Protein AF-K1QT39-F1 (afdb_monomer_lite)

Foldseek 3Di:
DDLVQVLVVVVVVCCVPVVDDPDDPQDSVNSVVVVVVVLVVQVVVQVVVVVVVDPDDSVVVVVVVVVPDDGNVSVVVVVVVVAQKAKDWDQEDEAQAKTKIFMDGDDPVCPPFAKWKWWAAVVDIDTDDCPDPQQDPDGRGMTIGGRDAQVSFTWMWIWTDPDPPDITIYDTRGHDYDDHPVVFDWDKDWDADPVGIDIDIDGPDD

Secondary structure (DSSP, 8-state):
--HHHHHHHHHHHHHHHH---S-----HHHHHHHHHHHHHHHHHHHHHHHHTT----HHHHHHHHHH----HHHHHHHHHSS-SEEEEE-SEEETTS-EEEEEEE--GGGTTS-EEEEEE-SS-EEE--TTSGGGTT--SSEEEE-S--GGG-SEEEEEEEEETTEEEE---EE-EEES-GGG-EEEEEEEEETTEEEEEEEEE--

Radius of gyration: 23.88 Å; chains: 1; bounding box: 62×53×52 Å

Structure (mmCIF, N/CA/C/O backbone):
data_AF-K1QT39-F1
#
_entry.id   AF-K1QT39-F1
#
loop_
_atom_site.group_PDB
_atom_site.id
_atom_site.type_symbol
_atom_site.label_atom_id
_atom_site.label_alt_id
_atom_site.label_comp_id
_atom_site.label_asym_id
_atom_site.label_entity_id
_atom_site.label_seq_id
_atom_site.pdbx_PDB_ins_code
_atom_site.Cartn_x
_atom_site.Cartn_y
_atom_site.Cartn_z
_atom_site.occupancy
_atom_site.B_iso_or_equiv
_atom_site.auth_seq_id
_atom_site.auth_comp_id
_atom_site.auth_asym_id
_atom_site.auth_atom_id
_atom_site.pdbx_PDB_model_num
ATOM 1 N N . MET A 1 1 ? 0.682 0.639 -29.186 1.00 50.31 1 MET A N 1
ATOM 2 C CA . MET A 1 1 ? 0.571 1.644 -28.105 1.00 50.31 1 MET A CA 1
ATOM 3 C C . MET A 1 1 ? -0.831 2.225 -28.169 1.00 50.31 1 MET A C 1
ATOM 5 O O . MET A 1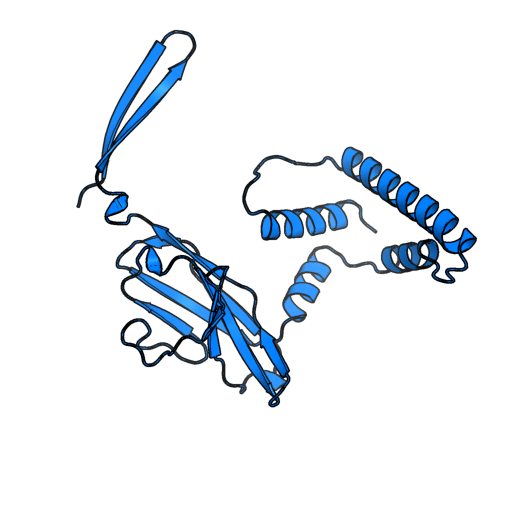 1 ? -1.134 2.904 -29.141 1.00 50.31 1 MET A O 1
ATOM 9 N N . CYS A 1 2 ? -1.711 1.863 -27.234 1.00 56.06 2 CYS A N 1
ATOM 10 C CA . CYS A 1 2 ? -3.056 2.427 -27.181 1.00 56.06 2 CYS A CA 1
ATOM 11 C C . CYS A 1 2 ? -3.024 3.569 -26.165 1.00 56.06 2 CYS A C 1
ATOM 13 O O . CYS A 1 2 ? -2.753 3.323 -24.997 1.00 56.06 2 CYS A O 1
ATOM 15 N N . VAL A 1 3 ? -3.242 4.807 -26.613 1.00 59.16 3 VAL A N 1
ATOM 16 C CA . VAL A 1 3 ? -3.206 6.022 -25.772 1.00 59.16 3 VAL A CA 1
ATOM 17 C C . VAL A 1 3 ? -4.075 5.869 -24.514 1.00 59.16 3 VAL A C 1
ATOM 19 O O . VAL A 1 3 ? -3.694 6.309 -23.436 1.00 59.16 3 VAL A O 1
ATOM 22 N N . VAL A 1 4 ? -5.179 5.134 -24.644 1.00 63.47 4 VAL A N 1
ATOM 23 C CA . VAL A 1 4 ? -6.100 4.782 -23.558 1.00 63.47 4 VAL A CA 1
ATOM 24 C C . VAL A 1 4 ? -5.415 3.991 -22.431 1.00 63.47 4 VAL A C 1
ATOM 26 O O . VAL A 1 4 ? -5.629 4.287 -21.260 1.00 63.47 4 VAL A O 1
ATOM 29 N N . ASP A 1 5 ? -4.540 3.030 -22.750 1.00 63.88 5 ASP A N 1
ATOM 30 C CA . ASP A 1 5 ? -3.837 2.229 -21.732 1.00 63.88 5 ASP A CA 1
ATOM 31 C C . ASP A 1 5 ? -2.849 3.080 -20.918 1.00 63.88 5 ASP A C 1
ATOM 33 O O . ASP A 1 5 ? -2.675 2.870 -19.717 1.00 63.88 5 ASP A O 1
ATOM 37 N N . ASP A 1 6 ? -2.190 4.047 -21.561 1.00 63.59 6 ASP A N 1
ATOM 38 C CA . ASP A 1 6 ? -1.246 4.956 -20.902 1.00 63.59 6 ASP A CA 1
ATOM 39 C C . ASP A 1 6 ? -1.953 5.933 -19.956 1.00 63.59 6 ASP A C 1
ATOM 41 O O . ASP A 1 6 ? -1.472 6.177 -18.843 1.00 63.59 6 ASP A O 1
ATOM 45 N N . ILE A 1 7 ? -3.126 6.423 -20.359 1.00 66.19 7 ILE A N 1
ATOM 46 C CA . ILE A 1 7 ? -3.984 7.278 -19.535 1.00 66.19 7 ILE A CA 1
ATOM 47 C C . ILE A 1 7 ? -4.404 6.543 -18.259 1.00 66.19 7 ILE A C 1
ATOM 49 O O . ILE A 1 7 ? -4.254 7.084 -17.160 1.00 66.19 7 ILE A O 1
ATOM 53 N N . GLU A 1 8 ? -4.844 5.289 -18.368 1.00 68.06 8 GLU A N 1
ATOM 54 C CA . GLU A 1 8 ? -5.270 4.495 -17.209 1.00 68.06 8 GLU A CA 1
ATOM 55 C C . GLU A 1 8 ? -4.120 4.196 -16.233 1.00 68.06 8 GLU A C 1
ATOM 57 O O . GLU A 1 8 ? -4.287 4.278 -15.010 1.00 68.06 8 GLU A O 1
ATOM 62 N N . ARG A 1 9 ? -2.903 3.941 -16.735 1.00 72.81 9 ARG A N 1
ATOM 63 C CA . ARG A 1 9 ? -1.710 3.773 -15.883 1.00 72.81 9 ARG A CA 1
ATOM 64 C C . ARG A 1 9 ? -1.396 5.016 -15.054 1.00 72.81 9 ARG A C 1
ATOM 66 O O . ARG A 1 9 ? -1.092 4.913 -13.863 1.00 72.81 9 ARG A O 1
ATOM 73 N N . ILE A 1 10 ? -1.447 6.187 -15.683 1.00 67.75 10 ILE A N 1
ATOM 74 C CA . ILE A 1 10 ? -1.128 7.465 -15.037 1.00 67.75 10 ILE A CA 1
ATOM 75 C C . ILE A 1 10 ? -2.236 7.860 -14.055 1.00 67.75 10 ILE A C 1
ATOM 77 O O . ILE A 1 10 ? -1.926 8.281 -12.937 1.00 67.75 10 ILE A O 1
ATOM 81 N N . ARG A 1 11 ? -3.512 7.639 -14.413 1.00 66.31 11 ARG A N 1
ATOM 82 C CA . ARG A 1 11 ? -4.662 7.782 -13.500 1.00 66.31 11 ARG A CA 1
ATOM 83 C C . ARG A 1 11 ? -4.455 6.961 -12.230 1.00 66.31 11 ARG A C 1
ATOM 85 O O . ARG A 1 11 ? -4.571 7.498 -11.128 1.00 66.31 11 ARG A O 1
ATOM 92 N N . HIS A 1 12 ? -4.072 5.694 -12.377 1.00 63.84 12 HIS A N 1
ATOM 93 C CA . HIS A 1 12 ? -3.808 4.814 -11.242 1.00 63.84 12 HIS A CA 1
ATOM 94 C C . HIS A 1 12 ? -2.649 5.321 -10.356 1.00 63.84 12 HIS A C 1
ATOM 96 O O . HIS A 1 12 ? -2.775 5.332 -9.132 1.00 63.84 12 HIS A O 1
ATOM 102 N N . LEU A 1 13 ? -1.525 5.758 -10.937 1.00 66.25 13 LEU A N 1
ATOM 103 C CA . LEU A 1 13 ? -0.367 6.283 -10.185 1.00 66.25 13 LEU A CA 1
ATOM 104 C C . LEU A 1 13 ? -0.687 7.573 -9.418 1.00 66.25 13 LEU A C 1
ATOM 106 O O . LEU A 1 13 ? -0.277 7.733 -8.264 1.00 66.25 13 LEU A O 1
ATOM 110 N N . ARG A 1 14 ? -1.429 8.488 -10.050 1.00 63.16 14 ARG A N 1
ATOM 111 C CA . ARG A 1 14 ? -1.868 9.748 -9.443 1.00 63.16 14 ARG A CA 1
ATOM 112 C C . ARG A 1 14 ? -2.785 9.492 -8.252 1.00 63.16 14 ARG A C 1
ATOM 114 O O . ARG A 1 14 ? -2.551 10.040 -7.178 1.00 63.16 14 ARG A O 1
ATOM 121 N N . ASN A 1 15 ? -3.813 8.667 -8.442 1.00 58.78 15 ASN A N 1
ATOM 122 C CA . ASN A 1 15 ? -4.810 8.394 -7.406 1.00 58.78 15 ASN A CA 1
ATOM 123 C C . ASN A 1 15 ? -4.174 7.748 -6.167 1.00 58.78 15 ASN A C 1
ATOM 125 O O . ASN A 1 15 ? -4.531 8.088 -5.044 1.00 58.78 15 ASN A O 1
ATOM 129 N N . GLU A 1 16 ? -3.188 6.871 -6.365 1.00 60.25 16 GLU A N 1
ATOM 130 C CA . GLU A 1 16 ? -2.436 6.254 -5.271 1.00 60.25 16 GLU A CA 1
ATOM 131 C C . GLU A 1 16 ? -1.540 7.256 -4.523 1.00 60.25 16 GLU A C 1
ATOM 133 O O . GLU A 1 16 ? -1.458 7.219 -3.296 1.00 60.25 16 GLU A O 1
ATOM 138 N N . SER A 1 17 ? -0.861 8.145 -5.254 1.00 53.41 17 SER A N 1
ATOM 139 C CA . SER A 1 17 ? 0.176 9.023 -4.688 1.00 53.41 17 SER A CA 1
ATOM 140 C C . SER A 1 17 ? -0.386 10.294 -4.053 1.00 53.41 17 SER A C 1
ATOM 142 O O . SER A 1 17 ? 0.206 10.819 -3.113 1.00 53.41 17 SER A O 1
ATOM 144 N N . PHE A 1 18 ? -1.518 10.793 -4.556 1.00 53.47 18 PHE A N 1
ATOM 145 C CA . PHE A 1 18 ? -2.062 12.096 -4.163 1.00 53.47 18 PHE A CA 1
ATOM 146 C C . PHE A 1 18 ? -3.416 12.026 -3.449 1.00 53.47 18 PHE A C 1
ATOM 148 O O . PHE A 1 18 ? -3.855 13.058 -2.960 1.00 53.47 18 PHE A O 1
ATOM 155 N N . ALA A 1 19 ? -4.030 10.836 -3.342 1.00 50.91 19 ALA A N 1
ATOM 156 C CA . ALA A 1 19 ? -5.181 10.429 -2.510 1.00 50.91 19 ALA A CA 1
ATOM 157 C C . ALA A 1 19 ? -6.457 11.308 -2.474 1.00 50.91 19 ALA A C 1
ATOM 159 O O . ALA A 1 19 ? -7.477 10.854 -1.962 1.00 50.91 19 ALA A O 1
ATOM 160 N N . HIS A 1 20 ? -6.450 12.525 -3.012 1.00 50.94 20 HIS A N 1
ATOM 161 C CA . HIS A 1 20 ? -7.498 13.525 -2.860 1.00 50.94 20 HIS A CA 1
ATOM 162 C C . HIS A 1 20 ? -7.485 14.480 -4.056 1.00 50.94 20 HIS A C 1
ATOM 164 O O . HIS A 1 20 ? -6.946 15.578 -3.981 1.00 50.94 20 HIS A O 1
ATOM 170 N N . ALA A 1 21 ? -8.084 14.061 -5.167 1.00 45.75 21 ALA A N 1
ATOM 171 C CA . ALA A 1 21 ? -8.664 14.979 -6.140 1.00 45.75 21 ALA A CA 1
ATOM 172 C C . ALA A 1 21 ? -9.567 14.176 -7.079 1.00 45.75 21 ALA A C 1
ATOM 174 O O . ALA A 1 21 ? -9.096 13.610 -8.064 1.00 45.75 21 ALA A O 1
ATOM 175 N N . ASP A 1 22 ? -10.873 14.185 -6.816 1.00 45.53 22 ASP A N 1
ATOM 176 C CA . ASP A 1 22 ? -11.913 13.746 -7.761 1.00 45.53 22 ASP A CA 1
ATOM 177 C C . ASP A 1 22 ? -12.026 14.687 -8.983 1.00 45.53 22 ASP A C 1
ATOM 179 O O . ASP A 1 22 ? -13.069 14.798 -9.615 1.00 45.53 22 ASP A O 1
ATOM 183 N N . SER A 1 23 ? -10.963 15.419 -9.320 1.00 49.25 23 SER A N 1
ATOM 184 C CA . SER A 1 23 ? -10.994 16.490 -10.307 1.00 49.25 23 SER A CA 1
ATOM 185 C C . SER A 1 23 ? -9.699 16.503 -11.104 1.00 49.25 23 SER A C 1
ATOM 187 O O . SER A 1 23 ? -8.730 17.165 -10.747 1.00 49.25 23 SER A O 1
ATOM 189 N N . ALA A 1 24 ? -9.672 15.674 -12.143 1.00 48.28 24 ALA A N 1
ATOM 190 C CA . ALA A 1 24 ? -8.952 15.904 -13.393 1.00 48.28 24 ALA A CA 1
ATOM 191 C C . ALA A 1 24 ? -9.180 14.669 -14.267 1.00 48.28 24 ALA A C 1
ATOM 193 O O . ALA A 1 24 ? -8.340 13.765 -14.341 1.00 48.28 24 ALA A O 1
ATOM 194 N N . GLU A 1 25 ? -10.356 14.582 -14.877 1.00 56.09 25 GLU A N 1
ATOM 195 C CA . GLU A 1 25 ? -10.502 13.764 -16.072 1.00 56.09 25 GLU A CA 1
ATOM 196 C C . GLU A 1 25 ? -9.795 14.527 -17.196 1.00 56.09 25 GLU A C 1
ATOM 198 O O . GLU A 1 25 ? -10.285 15.541 -17.676 1.00 56.09 25 GLU A O 1
ATOM 203 N N . ILE A 1 26 ? -8.569 14.111 -17.515 1.00 60.75 26 ILE A N 1
ATOM 204 C CA . ILE A 1 26 ? -7.841 14.622 -18.678 1.00 60.75 26 ILE A CA 1
ATOM 205 C C . ILE A 1 26 ? -8.410 13.871 -19.878 1.00 60.75 26 ILE A C 1
ATOM 207 O O . ILE A 1 26 ? -8.455 12.633 -19.848 1.00 60.75 26 ILE A O 1
ATOM 211 N N . SER A 1 27 ? -8.885 14.605 -20.882 1.00 73.50 27 SER A N 1
ATOM 212 C CA . SER A 1 27 ? -9.384 13.996 -22.111 1.00 73.50 27 SER A CA 1
ATOM 213 C C . SER A 1 27 ? -8.238 13.351 -22.896 1.00 73.50 27 SER A C 1
ATOM 215 O O . SER A 1 27 ? -7.068 13.700 -22.722 1.00 73.50 27 SER A O 1
ATOM 217 N N . ASP A 1 28 ? -8.558 12.415 -23.789 1.00 67.44 28 ASP A N 1
ATOM 218 C CA . ASP A 1 28 ? -7.555 11.795 -24.664 1.00 67.44 28 ASP A CA 1
ATOM 219 C C . ASP A 1 28 ? -6.790 12.832 -25.499 1.00 67.44 28 ASP A C 1
ATOM 221 O O . ASP A 1 28 ? -5.622 12.623 -25.832 1.00 67.44 28 ASP A O 1
ATOM 225 N N . ASP A 1 29 ? -7.440 13.941 -25.849 1.00 74.06 29 ASP A N 1
ATOM 226 C CA . ASP A 1 29 ? -6.839 14.999 -26.654 1.00 74.06 29 ASP A CA 1
ATOM 227 C C . ASP A 1 29 ? -5.908 15.883 -25.819 1.00 74.06 29 ASP A C 1
ATOM 229 O O . ASP A 1 29 ? -4.764 16.091 -26.227 1.00 74.06 29 ASP A O 1
ATOM 233 N N . ASP A 1 30 ? -6.317 16.266 -24.606 1.00 76.56 30 ASP A N 1
ATOM 234 C CA . ASP A 1 30 ? -5.439 16.968 -23.659 1.00 76.56 30 ASP A CA 1
ATOM 235 C C . ASP A 1 30 ? -4.209 16.111 -23.319 1.00 76.56 30 ASP A C 1
ATOM 237 O O . ASP A 1 30 ? -3.079 16.594 -23.253 1.00 76.56 30 ASP A O 1
ATOM 241 N N . PHE A 1 31 ? -4.394 14.797 -23.148 1.00 74.06 31 PHE A N 1
ATOM 242 C CA . PHE A 1 31 ? -3.283 13.889 -22.888 1.00 74.06 31 PHE A CA 1
ATOM 243 C C . PHE A 1 31 ? -2.305 13.822 -24.063 1.00 74.06 31 PHE A C 1
ATOM 245 O O . PHE A 1 31 ? -1.091 13.834 -23.849 1.00 74.06 31 PHE A O 1
ATOM 252 N N . LYS A 1 32 ? -2.800 13.757 -25.306 1.00 76.31 32 LYS A N 1
ATOM 253 C CA . LYS A 1 32 ? -1.932 13.791 -26.494 1.00 76.31 32 LYS A CA 1
ATOM 254 C C . LYS A 1 32 ? -1.127 15.083 -26.547 1.00 76.31 32 LYS A C 1
ATOM 256 O O . LYS A 1 32 ? 0.051 15.027 -26.903 1.00 76.31 32 LYS A O 1
ATOM 261 N N . GLU A 1 33 ? -1.736 16.209 -26.187 1.00 81.50 33 GLU A N 1
ATOM 262 C CA . GLU A 1 33 ? -1.068 17.506 -26.130 1.00 81.50 33 GLU A CA 1
ATOM 263 C C . GLU A 1 33 ? 0.028 17.520 -25.055 1.00 81.50 33 GLU A C 1
ATOM 265 O O . GLU A 1 33 ? 1.192 17.762 -25.375 1.00 81.50 33 GLU A O 1
ATOM 270 N N . PHE A 1 34 ? -0.278 17.112 -23.820 1.00 78.44 34 PHE A N 1
ATOM 271 C CA . PHE A 1 34 ? 0.724 17.009 -22.752 1.00 78.44 34 PHE A CA 1
ATOM 272 C C . PHE A 1 34 ? 1.851 16.025 -23.086 1.00 78.44 34 PHE A C 1
ATOM 274 O O . PHE A 1 34 ? 3.025 16.286 -22.814 1.00 78.44 34 PHE A O 1
ATOM 281 N N . TRP A 1 35 ? 1.525 14.891 -23.708 1.00 81.19 35 TRP A N 1
ATOM 282 C CA . TRP A 1 35 ? 2.520 13.916 -24.148 1.00 81.19 35 TRP A CA 1
ATOM 283 C C . TRP A 1 35 ? 3.418 14.483 -25.253 1.00 81.19 35 TRP A C 1
ATOM 285 O O . TRP A 1 35 ? 4.627 14.234 -25.271 1.00 81.19 35 TRP A O 1
ATOM 295 N N . HIS A 1 36 ? 2.854 15.283 -26.160 1.00 84.31 36 HIS A N 1
ATOM 296 C CA . HIS A 1 36 ? 3.614 16.002 -27.174 1.00 84.31 36 HIS A CA 1
ATOM 297 C C . HIS A 1 36 ? 4.552 17.045 -26.548 1.00 84.31 36 HIS A C 1
ATOM 299 O O . HIS A 1 36 ? 5.737 17.085 -26.887 1.00 84.31 36 HIS A O 1
ATOM 305 N N . GLU A 1 37 ? 4.078 17.830 -25.582 1.00 85.56 37 GLU A N 1
ATOM 306 C CA . GLU A 1 37 ? 4.916 18.789 -24.856 1.00 85.56 37 GLU A CA 1
ATOM 307 C C . GLU A 1 37 ? 6.062 18.105 -24.101 1.00 85.56 37 GLU A C 1
ATOM 309 O O . GLU A 1 37 ? 7.213 18.549 -24.178 1.00 85.56 37 GLU A O 1
ATOM 314 N N . ALA A 1 38 ? 5.782 16.982 -23.434 1.00 81.94 38 ALA A N 1
ATOM 315 C CA . ALA A 1 38 ? 6.789 16.180 -22.747 1.00 81.94 38 ALA A CA 1
ATOM 316 C C . ALA A 1 38 ? 7.872 15.675 -23.718 1.00 81.94 38 ALA A C 1
ATOM 318 O O . ALA A 1 38 ? 9.068 15.779 -23.431 1.00 81.94 38 ALA A O 1
ATOM 319 N N . LYS A 1 39 ? 7.485 15.210 -24.915 1.00 84.38 39 LYS A N 1
ATOM 320 C CA . LYS A 1 39 ? 8.431 14.846 -25.987 1.00 84.38 39 LYS A CA 1
ATOM 321 C C . LYS A 1 39 ? 9.302 16.026 -26.406 1.00 84.38 39 LYS A C 1
ATOM 323 O O . LYS A 1 39 ? 10.522 15.886 -26.505 1.00 84.38 39 LYS A O 1
ATOM 328 N N . CYS A 1 40 ? 8.700 17.196 -26.601 1.00 85.75 40 CYS A N 1
ATOM 329 C CA . CYS A 1 40 ? 9.415 18.424 -26.943 1.00 85.75 40 CYS A CA 1
ATOM 330 C C . CYS A 1 40 ? 10.383 18.862 -25.827 1.00 85.75 40 CYS A C 1
ATOM 332 O O . CYS A 1 40 ? 11.480 19.353 -26.101 1.00 85.75 40 CYS A O 1
ATOM 334 N N . MET A 1 41 ? 10.031 18.665 -24.552 1.00 85.88 41 MET A N 1
ATOM 335 C CA . MET A 1 41 ? 10.947 18.883 -23.425 1.00 85.88 41 MET A CA 1
ATOM 336 C C . MET A 1 41 ? 12.149 17.941 -23.476 1.00 85.88 41 MET A C 1
ATOM 338 O O . MET A 1 41 ? 13.284 18.409 -23.396 1.00 85.88 41 MET A O 1
ATOM 342 N N . ILE A 1 42 ? 11.923 16.642 -23.678 1.00 87.00 42 ILE A N 1
ATOM 343 C CA . ILE A 1 42 ? 12.994 15.639 -23.765 1.00 87.00 42 ILE A CA 1
ATOM 344 C C . ILE A 1 42 ? 13.954 15.961 -24.919 1.00 87.00 42 ILE A C 1
ATOM 346 O O . ILE A 1 42 ? 15.170 15.887 -24.745 1.00 87.00 42 ILE A O 1
ATOM 350 N N . GLN A 1 43 ? 13.437 16.399 -26.070 1.00 85.31 43 GLN A N 1
ATOM 351 C CA . GLN A 1 43 ? 14.262 16.831 -27.203 1.00 85.31 43 GLN A CA 1
ATOM 352 C C . GLN A 1 43 ? 15.155 18.031 -26.857 1.00 85.31 43 GLN A C 1
ATOM 354 O O . GLN A 1 43 ? 16.347 18.027 -27.172 1.00 85.31 43 GLN A O 1
ATOM 359 N N . ARG A 1 44 ? 14.616 19.039 -26.161 1.00 86.38 44 ARG A N 1
ATOM 360 C CA . ARG A 1 44 ? 15.408 20.189 -25.691 1.00 86.38 44 ARG A CA 1
ATOM 361 C C . ARG A 1 44 ? 16.478 19.762 -24.685 1.00 86.38 44 ARG A C 1
ATOM 363 O O . ARG A 1 44 ? 17.623 20.204 -24.780 1.00 86.38 44 ARG A O 1
ATOM 370 N N . CYS A 1 45 ? 16.139 18.863 -23.760 1.00 82.75 45 CYS A N 1
ATOM 371 C CA . CYS A 1 45 ? 17.093 18.291 -22.811 1.00 82.75 45 CYS A CA 1
ATOM 372 C C . CYS A 1 45 ? 18.209 17.511 -23.519 1.00 82.75 45 CYS A C 1
ATOM 374 O O . CYS A 1 45 ? 19.375 17.671 -23.159 1.00 82.75 45 CYS A O 1
ATOM 376 N N . GLN A 1 46 ? 17.894 16.726 -24.552 1.00 84.75 46 GLN A N 1
ATOM 377 C CA . GLN A 1 46 ? 18.893 16.035 -25.372 1.00 84.75 46 GLN A CA 1
ATOM 378 C C . GLN A 1 46 ? 19.868 17.032 -26.006 1.00 84.75 46 GLN A C 1
ATOM 380 O O . GLN A 1 46 ? 21.077 16.904 -25.840 1.00 84.75 46 GLN A O 1
ATOM 385 N N . GLN A 1 47 ? 19.360 18.066 -26.678 1.00 85.44 47 GLN A N 1
ATOM 386 C CA . GLN A 1 47 ? 20.197 19.081 -27.328 1.00 85.44 47 GLN A CA 1
ATOM 387 C C . GLN A 1 47 ? 21.115 19.794 -26.323 1.00 85.44 47 GLN A C 1
ATOM 389 O O . GLN A 1 47 ? 22.316 19.959 -26.557 1.00 85.44 47 GLN A O 1
ATOM 394 N N . PHE A 1 48 ? 20.571 20.163 -25.162 1.00 85.81 48 PHE A N 1
ATOM 395 C CA . PHE A 1 48 ? 21.333 20.818 -24.105 1.00 85.81 48 PHE A CA 1
ATOM 396 C C . PHE A 1 48 ? 22.403 19.903 -23.493 1.00 85.81 48 PHE A C 1
ATOM 398 O O . PHE A 1 48 ? 23.530 20.329 -23.261 1.00 85.81 48 PHE A O 1
ATOM 405 N N . THR A 1 49 ? 22.086 18.635 -23.249 1.00 83.31 49 THR A N 1
ATOM 406 C CA . THR A 1 49 ? 23.021 17.696 -22.611 1.00 83.31 49 THR A CA 1
ATOM 407 C C . THR A 1 49 ? 24.105 17.218 -23.575 1.00 83.31 49 THR A C 1
ATOM 409 O O . THR A 1 49 ? 25.271 17.141 -23.184 1.00 83.31 49 THR A O 1
ATOM 412 N N . THR A 1 50 ? 23.776 16.983 -24.847 1.00 83.44 50 THR A N 1
ATOM 413 C CA . THR A 1 50 ? 24.759 16.633 -25.883 1.00 83.44 50 THR A CA 1
ATOM 414 C C . THR A 1 50 ? 25.731 17.779 -26.155 1.00 83.44 50 THR A C 1
ATOM 416 O O . THR A 1 50 ? 26.929 17.531 -26.274 1.00 83.44 50 THR A O 1
ATOM 419 N N . SER A 1 51 ? 25.271 19.039 -26.145 1.00 79.06 51 SER A N 1
ATOM 420 C CA . SER A 1 51 ? 26.177 20.199 -26.257 1.00 79.06 51 SER A CA 1
ATOM 421 C C . SER A 1 51 ? 27.155 20.331 -25.077 1.00 79.06 51 SER A C 1
ATOM 423 O O . SER A 1 51 ? 28.187 20.984 -25.203 1.00 79.06 51 SER A O 1
ATOM 425 N N . ARG A 1 52 ? 26.879 19.654 -23.952 1.00 82.88 52 ARG A N 1
ATOM 426 C CA . ARG A 1 52 ? 27.754 19.545 -22.772 1.00 82.88 52 ARG A CA 1
ATOM 427 C C . ARG A 1 52 ? 28.530 18.222 -22.692 1.00 82.88 52 ARG A C 1
ATOM 429 O O . ARG A 1 52 ? 29.105 17.919 -21.651 1.00 82.88 52 ARG A O 1
ATOM 436 N N . GLY A 1 53 ? 28.554 17.428 -23.765 1.00 80.69 53 GLY A N 1
ATOM 437 C CA . GLY A 1 53 ? 29.322 16.179 -23.842 1.00 80.69 53 GLY A CA 1
ATOM 438 C C . GLY A 1 53 ? 28.647 14.951 -23.216 1.00 80.69 53 GLY A C 1
ATOM 439 O O . GLY A 1 53 ? 29.282 13.902 -23.099 1.00 80.69 53 GLY A O 1
ATOM 440 N N . CYS A 1 54 ? 27.370 15.042 -22.828 1.00 79.12 54 CYS A N 1
ATOM 441 C CA . CYS A 1 54 ? 26.604 13.878 -22.385 1.00 79.12 54 CYS A CA 1
ATOM 442 C C . CYS A 1 54 ? 26.318 12.948 -23.574 1.00 79.12 54 CYS A C 1
ATOM 444 O O . CYS A 1 54 ? 25.816 13.388 -24.610 1.00 79.12 54 CYS A O 1
ATOM 446 N N . LYS A 1 55 ? 26.628 11.656 -23.414 1.00 84.56 55 LYS A N 1
ATOM 447 C CA . LYS A 1 55 ? 26.452 10.617 -24.448 1.00 84.56 55 LYS A CA 1
ATOM 448 C C . LYS A 1 55 ? 25.117 9.876 -24.356 1.00 84.56 55 LYS A C 1
ATOM 450 O O . LYS A 1 55 ? 24.861 8.990 -25.165 1.00 84.56 55 LYS A O 1
ATOM 455 N N . THR A 1 56 ? 24.299 10.192 -23.357 1.00 82.12 56 THR A N 1
ATOM 456 C CA . THR A 1 56 ? 22.994 9.558 -23.178 1.00 82.12 56 THR A CA 1
ATOM 457 C C . THR A 1 56 ? 22.049 10.016 -24.282 1.00 82.12 56 THR A C 1
ATOM 459 O O . THR A 1 56 ? 21.919 11.214 -24.534 1.00 82.12 56 THR A O 1
ATOM 462 N N . ASP A 1 57 ? 21.402 9.057 -24.938 1.00 85.25 57 ASP A N 1
ATOM 463 C CA . ASP A 1 57 ? 20.416 9.294 -25.991 1.00 85.25 57 ASP A CA 1
ATOM 464 C C . ASP A 1 57 ? 19.007 9.094 -25.419 1.00 85.25 57 ASP A C 1
ATOM 466 O O . ASP A 1 57 ? 18.412 8.017 -25.490 1.00 85.25 57 ASP A O 1
ATOM 470 N N . TYR A 1 58 ? 18.495 10.148 -24.788 1.00 79.56 58 TYR A N 1
ATOM 471 C CA . TYR A 1 58 ? 17.166 10.203 -24.189 1.00 79.56 58 TYR A CA 1
ATOM 472 C C . TYR A 1 58 ? 16.057 10.023 -25.232 1.00 79.56 58 TYR A C 1
ATOM 474 O O . TYR A 1 58 ? 15.000 9.486 -24.907 1.00 79.56 58 TYR A O 1
ATOM 482 N N . ILE A 1 59 ? 16.296 10.420 -26.489 1.00 83.69 59 ILE A N 1
ATOM 483 C CA . ILE A 1 59 ? 15.343 10.210 -27.587 1.00 83.69 59 ILE A CA 1
ATOM 484 C C . ILE A 1 59 ? 15.242 8.715 -27.895 1.00 83.69 59 ILE A C 1
ATOM 486 O O . ILE A 1 59 ? 14.139 8.173 -27.958 1.00 83.69 59 ILE A O 1
ATOM 490 N N . LYS A 1 60 ? 16.378 8.023 -28.025 1.00 85.31 60 LYS A N 1
ATOM 491 C CA . LYS A 1 60 ? 16.405 6.571 -28.222 1.00 85.31 60 LYS A CA 1
ATOM 492 C C . LYS A 1 60 ? 15.794 5.825 -27.039 1.00 85.31 60 LYS A C 1
ATOM 494 O O . LYS A 1 60 ? 15.002 4.915 -27.263 1.00 85.31 60 LYS A O 1
ATOM 499 N N . MET A 1 61 ? 16.096 6.228 -25.804 1.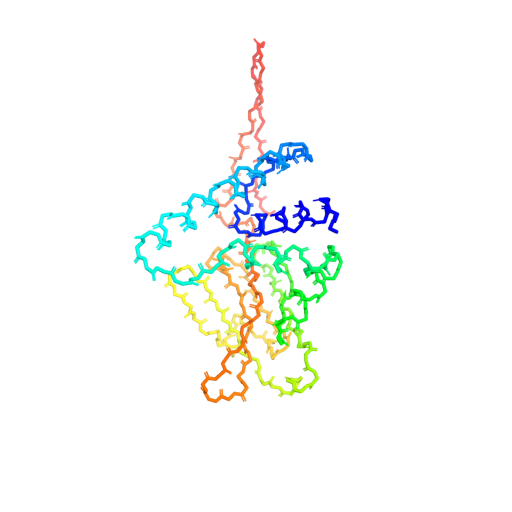00 81.38 61 MET A N 1
ATOM 500 C CA . MET A 1 61 ? 15.480 5.637 -24.610 1.00 81.38 61 MET A CA 1
ATOM 501 C C . MET A 1 61 ? 13.956 5.800 -24.610 1.00 81.38 61 MET A C 1
ATOM 503 O O . MET A 1 61 ? 13.244 4.854 -24.279 1.00 81.38 61 MET A O 1
ATOM 507 N N . LEU A 1 62 ? 13.442 6.963 -25.024 1.00 81.31 62 LEU A N 1
ATOM 508 C CA . LEU A 1 62 ? 12.003 7.190 -25.147 1.00 81.31 62 LEU A CA 1
ATOM 509 C C . LEU A 1 62 ? 11.380 6.291 -26.223 1.00 81.31 62 LEU A C 1
ATOM 511 O O . LEU A 1 62 ? 10.369 5.649 -25.963 1.00 81.31 62 LEU A O 1
ATOM 515 N N . VAL A 1 63 ? 12.009 6.172 -27.396 1.00 81.69 63 VAL A N 1
ATOM 516 C CA . VAL A 1 63 ? 11.547 5.273 -28.471 1.00 81.69 63 VAL A CA 1
ATOM 517 C C . VAL A 1 63 ? 11.569 3.807 -28.028 1.00 81.69 63 VAL A C 1
ATOM 519 O O . VAL A 1 63 ? 10.663 3.041 -28.353 1.00 81.69 63 VAL A O 1
ATOM 522 N N . GLU A 1 64 ? 12.588 3.388 -27.278 1.00 80.88 64 GLU A N 1
ATOM 523 C CA . GLU A 1 64 ? 12.665 2.038 -26.713 1.00 80.88 64 GLU A CA 1
ATOM 524 C C . GLU A 1 64 ? 11.575 1.786 -25.663 1.00 80.88 64 GLU A C 1
ATOM 526 O O . GLU A 1 64 ? 11.026 0.684 -25.615 1.00 80.88 64 GLU A O 1
ATOM 531 N N . LEU A 1 65 ? 11.217 2.795 -24.865 1.00 72.69 65 LEU A N 1
ATOM 532 C CA . LEU A 1 65 ? 10.089 2.728 -23.936 1.00 72.69 65 LEU A CA 1
ATOM 533 C C . LEU A 1 65 ? 8.746 2.647 -24.674 1.00 72.69 65 LEU A C 1
ATOM 535 O O . LEU A 1 65 ? 7.928 1.802 -24.326 1.00 72.69 65 LEU A O 1
ATOM 539 N N . GLU A 1 66 ? 8.539 3.434 -25.732 1.00 69.75 66 GLU A N 1
ATOM 540 C CA . GLU A 1 66 ? 7.309 3.398 -26.543 1.00 69.75 66 GLU A CA 1
ATOM 541 C C . GLU A 1 66 ? 7.109 2.055 -27.266 1.00 69.75 66 GLU A C 1
ATOM 543 O O . GLU A 1 66 ? 5.977 1.624 -27.503 1.00 69.75 66 GLU A O 1
ATOM 548 N N . ARG A 1 67 ? 8.208 1.359 -27.590 1.00 73.50 67 ARG A N 1
ATOM 549 C CA . ARG A 1 67 ? 8.191 0.008 -28.175 1.00 73.50 67 ARG A CA 1
ATOM 550 C C . ARG A 1 67 ? 7.824 -1.084 -27.171 1.00 73.50 67 ARG A C 1
ATOM 552 O O . ARG A 1 67 ? 7.394 -2.158 -27.590 1.00 73.50 67 ARG A O 1
ATOM 559 N N . LYS A 1 68 ? 7.977 -0.846 -25.864 1.00 68.50 68 LYS A N 1
ATOM 560 C CA . LYS A 1 68 ? 7.528 -1.781 -24.826 1.00 68.50 68 LYS A CA 1
ATOM 561 C C . LYS A 1 68 ? 6.018 -1.645 -24.662 1.00 68.50 68 LYS A C 1
ATOM 563 O O . LYS A 1 68 ? 5.520 -0.839 -23.884 1.00 68.50 68 LYS A O 1
ATOM 568 N N . HIS A 1 69 ? 5.273 -2.434 -25.424 1.00 66.12 69 HIS A N 1
ATOM 569 C CA . HIS A 1 69 ? 3.827 -2.505 -25.279 1.00 66.12 69 HIS A CA 1
ATOM 570 C C . HIS A 1 69 ? 3.471 -3.373 -24.072 1.00 66.12 69 HIS A C 1
ATOM 572 O O . HIS A 1 69 ? 3.647 -4.584 -24.100 1.00 66.12 69 HIS A O 1
ATOM 578 N N . LEU A 1 70 ? 2.975 -2.729 -23.020 1.00 65.50 70 LEU A N 1
ATOM 579 C CA . LEU A 1 70 ? 2.130 -3.373 -22.022 1.00 65.50 70 LEU A CA 1
ATOM 580 C C . LEU A 1 70 ? 0.721 -2.804 -22.177 1.00 65.50 70 LEU A C 1
ATOM 582 O O . LEU A 1 70 ? 0.565 -1.582 -22.224 1.00 65.50 70 LEU A O 1
ATOM 586 N N . THR A 1 71 ? -0.283 -3.666 -22.201 1.00 75.62 71 THR A N 1
ATOM 587 C CA . THR A 1 71 ? -1.686 -3.296 -21.967 1.00 75.62 71 THR A CA 1
ATOM 588 C C . THR A 1 71 ? -1.885 -2.841 -20.519 1.00 75.62 71 THR A C 1
ATOM 590 O O . THR A 1 71 ? -1.040 -3.105 -19.654 1.00 75.62 71 THR A O 1
ATOM 593 N N . PHE A 1 72 ? -3.001 -2.176 -20.206 1.00 64.12 72 PHE A N 1
ATOM 594 C CA . PHE A 1 72 ? -3.311 -1.826 -18.816 1.00 64.12 72 PHE A CA 1
ATOM 595 C C . PHE A 1 72 ? -3.409 -3.068 -17.910 1.00 64.12 72 PHE A C 1
ATOM 597 O O . PHE A 1 72 ? -2.860 -3.079 -16.810 1.00 64.12 72 PHE A O 1
ATOM 604 N N . ASN A 1 73 ? -4.003 -4.164 -18.394 1.00 66.81 73 ASN A N 1
ATOM 605 C CA . ASN A 1 73 ? -4.092 -5.424 -17.644 1.00 66.81 73 ASN A CA 1
ATOM 606 C C . ASN A 1 73 ? -2.724 -6.078 -17.412 1.00 66.81 73 ASN A C 1
ATOM 608 O O . ASN A 1 73 ? -2.464 -6.586 -16.319 1.00 66.81 73 ASN A O 1
ATOM 612 N N . GLU A 1 74 ? -1.828 -6.046 -18.401 1.00 69.44 74 GLU A N 1
ATOM 613 C CA . GLU A 1 74 ? -0.446 -6.502 -18.228 1.00 69.44 74 GLU A CA 1
ATOM 614 C C . GLU A 1 74 ? 0.324 -5.586 -17.281 1.00 69.44 74 GLU A C 1
ATOM 616 O O . GLU A 1 74 ? 1.085 -6.082 -16.463 1.00 69.44 74 GLU A O 1
ATOM 621 N N . TYR A 1 75 ? 0.097 -4.271 -17.317 1.00 67.06 75 TYR A N 1
ATOM 622 C CA . TYR A 1 75 ? 0.669 -3.343 -16.343 1.00 67.06 75 TYR A CA 1
ATOM 623 C C . TYR A 1 75 ? 0.212 -3.673 -14.923 1.00 67.06 75 TYR A C 1
ATOM 625 O O . TYR A 1 75 ? 1.055 -3.816 -14.042 1.00 67.06 75 TYR A O 1
ATOM 633 N N . ILE A 1 76 ? -1.092 -3.862 -14.698 1.00 63.59 76 ILE A N 1
ATOM 634 C CA . ILE A 1 76 ? -1.623 -4.265 -13.392 1.00 63.59 76 ILE A CA 1
ATOM 635 C C . ILE A 1 76 ? -1.054 -5.628 -12.984 1.00 63.59 76 ILE A C 1
ATOM 637 O O . ILE A 1 76 ? -0.656 -5.796 -11.837 1.00 63.59 76 ILE A O 1
ATOM 641 N N . SER A 1 77 ? -0.938 -6.582 -13.907 1.00 62.91 77 SER A N 1
ATOM 642 C CA . SER A 1 77 ? -0.395 -7.918 -13.628 1.00 62.91 77 SER A CA 1
ATOM 643 C C . SER A 1 77 ? 1.105 -7.896 -13.328 1.00 62.91 77 SER A C 1
ATOM 645 O O . SER A 1 77 ? 1.534 -8.487 -12.346 1.00 62.91 77 SER A O 1
ATOM 647 N N . CYS A 1 78 ? 1.918 -7.178 -14.102 1.00 58.72 78 CYS A N 1
ATOM 648 C CA . CYS A 1 78 ? 3.344 -6.975 -13.840 1.00 58.72 78 CYS A CA 1
ATOM 649 C C . CYS A 1 78 ? 3.562 -6.207 -12.539 1.00 58.72 78 CYS A C 1
ATOM 651 O O . CYS A 1 78 ? 4.471 -6.538 -11.785 1.00 58.72 78 CYS A O 1
ATOM 653 N N . ARG A 1 79 ? 2.706 -5.229 -12.236 1.00 60.75 79 ARG A N 1
ATOM 654 C CA . ARG A 1 79 ? 2.722 -4.468 -10.984 1.00 60.75 79 ARG A CA 1
ATOM 655 C C . ARG A 1 79 ? 2.272 -5.301 -9.776 1.00 60.75 79 ARG A C 1
ATOM 657 O O . ARG A 1 79 ? 2.757 -5.050 -8.679 1.00 60.75 79 ARG A O 1
ATOM 664 N N . LYS A 1 80 ? 1.377 -6.282 -9.961 1.00 56.03 80 LYS A N 1
ATOM 665 C CA . LYS A 1 80 ? 0.981 -7.301 -8.963 1.00 56.03 80 LYS A CA 1
ATOM 666 C C . LYS A 1 80 ? 2.000 -8.441 -8.825 1.00 56.03 80 LYS A C 1
ATOM 668 O O . LYS A 1 80 ? 2.038 -9.096 -7.800 1.00 56.03 80 LYS A O 1
ATOM 673 N N . ARG A 1 81 ? 2.822 -8.684 -9.848 1.00 50.97 81 ARG A N 1
ATOM 674 C CA . ARG A 1 81 ? 3.894 -9.696 -9.854 1.00 50.97 81 ARG A CA 1
ATOM 675 C C . ARG A 1 81 ? 5.262 -9.156 -9.437 1.00 50.97 81 ARG A C 1
ATOM 677 O O . ARG A 1 81 ? 6.215 -9.920 -9.390 1.00 50.97 81 ARG A O 1
ATOM 684 N N . SER A 1 82 ? 5.404 -7.853 -9.196 1.00 56.28 82 SER A N 1
ATOM 685 C CA . SER A 1 82 ? 6.717 -7.246 -8.917 1.00 56.28 82 SER A CA 1
ATOM 686 C C . SER A 1 82 ? 7.066 -7.169 -7.434 1.00 56.28 82 SER A C 1
ATOM 688 O O . SER A 1 82 ? 8.209 -6.847 -7.119 1.00 56.28 82 SER A O 1
ATOM 690 N N . ARG A 1 83 ? 6.139 -7.477 -6.518 1.00 66.69 83 ARG A N 1
ATOM 691 C CA . ARG A 1 83 ? 6.470 -7.634 -5.097 1.00 66.69 83 ARG A CA 1
ATOM 692 C C . ARG A 1 83 ? 6.271 -9.077 -4.682 1.00 66.69 83 ARG A C 1
ATOM 694 O O . ARG A 1 83 ? 5.232 -9.659 -4.963 1.00 66.69 83 ARG A O 1
ATOM 701 N N . ALA A 1 84 ? 7.251 -9.607 -3.963 1.00 84.75 84 ALA A N 1
ATOM 702 C CA . ALA A 1 84 ? 7.165 -10.925 -3.352 1.00 84.75 84 ALA A CA 1
ATOM 703 C C . ALA A 1 84 ? 6.010 -11.034 -2.344 1.00 84.75 84 ALA A C 1
ATOM 705 O O . ALA A 1 84 ? 5.513 -12.125 -2.109 1.00 84.75 84 ALA A O 1
ATOM 706 N N . ILE A 1 85 ? 5.554 -9.909 -1.781 1.00 90.81 85 ILE A N 1
ATOM 707 C CA . ILE A 1 85 ? 4.510 -9.846 -0.758 1.00 90.81 85 ILE A CA 1
ATOM 708 C C . ILE A 1 85 ? 3.561 -8.659 -0.989 1.00 90.81 85 ILE A C 1
ATOM 710 O O . ILE A 1 85 ? 3.995 -7.568 -1.378 1.00 90.81 85 ILE A O 1
ATOM 714 N N . TYR A 1 86 ? 2.274 -8.858 -0.708 1.00 90.75 86 TYR A N 1
ATOM 715 C CA . TYR A 1 86 ? 1.222 -7.839 -0.671 1.00 90.75 86 TYR A CA 1
ATOM 716 C C . TYR A 1 86 ? 0.439 -7.926 0.630 1.00 90.75 86 TYR A C 1
ATOM 718 O O . TYR A 1 86 ? 0.417 -8.968 1.273 1.00 90.75 86 TYR A O 1
ATOM 726 N N . ILE A 1 87 ? -0.208 -6.825 1.000 1.00 93.31 87 ILE A N 1
ATOM 727 C CA . ILE A 1 87 ? -1.168 -6.796 2.098 1.00 93.31 87 ILE A CA 1
ATOM 728 C C . ILE A 1 87 ? -2.528 -6.283 1.633 1.00 93.31 87 ILE A C 1
ATOM 730 O O . ILE A 1 87 ? -2.619 -5.358 0.814 1.00 93.31 87 ILE A O 1
ATOM 734 N N . LEU A 1 88 ? -3.578 -6.870 2.191 1.00 91.38 88 LEU A N 1
ATOM 735 C CA . LEU A 1 88 ? -4.982 -6.550 1.961 1.00 91.38 88 LEU A CA 1
ATOM 736 C C . LEU A 1 88 ? -5.656 -6.246 3.297 1.00 91.38 88 LEU A C 1
ATOM 738 O O . LEU A 1 88 ? -5.249 -6.767 4.327 1.00 91.38 88 LEU A O 1
ATOM 742 N N . GLY A 1 89 ? -6.696 -5.418 3.290 1.00 88.69 89 GLY A N 1
ATOM 743 C CA . GLY A 1 89 ? -7.569 -5.245 4.449 1.00 88.69 89 GLY A CA 1
ATOM 744 C C . GLY A 1 89 ? -8.182 -3.856 4.559 1.00 88.69 89 GLY A C 1
ATOM 745 O O . GLY A 1 89 ? -8.102 -3.033 3.641 1.00 88.69 89 GLY A O 1
ATOM 746 N N . ASN A 1 90 ? -8.852 -3.616 5.684 1.00 82.31 90 ASN A N 1
ATOM 747 C CA . ASN A 1 90 ? -9.780 -2.497 5.824 1.00 82.31 90 ASN A CA 1
ATOM 748 C C . ASN A 1 90 ? -9.055 -1.164 6.033 1.00 82.31 90 ASN A C 1
ATOM 750 O O . ASN A 1 90 ? -8.345 -0.965 7.012 1.00 82.31 90 ASN A O 1
ATOM 754 N N . THR A 1 91 ? -9.305 -0.199 5.150 1.00 86.19 91 THR A N 1
ATOM 755 C CA . THR A 1 91 ? -8.741 1.157 5.267 1.00 86.19 91 THR A CA 1
ATOM 756 C C . THR A 1 91 ? -9.542 2.066 6.193 1.00 86.19 91 THR A C 1
ATOM 758 O O . THR A 1 91 ? -9.042 3.108 6.604 1.00 86.19 91 THR A O 1
ATOM 761 N N . ARG A 1 92 ? -10.787 1.705 6.525 1.00 88.62 92 ARG A N 1
ATOM 762 C CA . ARG A 1 92 ? -11.654 2.442 7.451 1.00 88.62 92 ARG A CA 1
ATOM 763 C C . ARG A 1 92 ? -12.290 1.469 8.428 1.00 88.62 92 ARG A C 1
ATOM 765 O O . ARG A 1 92 ? -12.971 0.544 7.995 1.00 88.62 92 ARG A O 1
ATOM 772 N N . VAL A 1 93 ? -12.071 1.685 9.717 1.00 90.19 93 VAL A N 1
ATOM 773 C CA . VAL A 1 93 ? -12.564 0.817 10.798 1.00 90.19 93 VAL A CA 1
ATOM 774 C C . VAL A 1 93 ? -13.123 1.704 11.900 1.00 90.19 93 VAL A C 1
ATOM 776 O O . VAL A 1 93 ? -12.586 2.787 12.141 1.00 90.19 93 VAL A O 1
ATOM 779 N N . ARG A 1 94 ? -14.232 1.308 12.532 1.00 88.62 94 ARG A N 1
ATOM 780 C CA . ARG A 1 94 ? -14.798 2.111 13.621 1.00 88.62 94 ARG A CA 1
ATOM 781 C C . ARG A 1 94 ? -13.925 1.998 14.861 1.00 88.62 94 ARG A C 1
ATOM 783 O O . ARG A 1 94 ? -13.352 0.944 15.132 1.00 88.62 94 ARG A O 1
ATOM 790 N N . CYS A 1 95 ? -13.842 3.078 15.627 1.00 90.38 95 CYS A N 1
ATOM 791 C CA . CYS A 1 95 ? -13.148 3.036 16.902 1.00 90.38 95 CYS A CA 1
ATOM 792 C C . CYS A 1 95 ? -13.773 1.965 17.816 1.00 90.38 95 CYS A C 1
ATOM 794 O O . CYS A 1 95 ? -14.995 1.831 17.877 1.00 90.38 95 CYS A O 1
ATOM 796 N N . GLY A 1 96 ? -12.936 1.180 18.493 1.00 89.31 96 GLY A N 1
ATOM 797 C CA . GLY A 1 96 ? -13.344 0.034 19.313 1.00 89.31 96 GLY A CA 1
ATOM 798 C C . GLY A 1 96 ? -13.441 -1.305 18.571 1.00 89.31 96 GLY A C 1
ATOM 799 O O . GLY A 1 96 ? -13.375 -2.354 19.210 1.00 89.31 96 GLY A O 1
ATOM 800 N N . GLU A 1 97 ? -13.537 -1.306 17.238 1.00 93.06 97 GLU A N 1
ATOM 801 C CA . GLU A 1 97 ? -13.521 -2.541 16.443 1.00 93.06 97 GLU A CA 1
ATOM 802 C C . GLU A 1 97 ? -12.092 -3.082 16.264 1.00 93.06 97 GLU A C 1
ATOM 804 O O . GLU A 1 97 ? -11.114 -2.504 16.744 1.00 93.06 97 GLU A O 1
ATOM 809 N N . THR A 1 98 ? -11.968 -4.231 15.595 1.00 95.62 98 THR A N 1
ATOM 810 C CA . THR A 1 98 ? -10.674 -4.817 15.222 1.00 95.62 98 THR A CA 1
ATOM 811 C C . THR A 1 98 ? -10.420 -4.599 13.735 1.00 95.62 98 THR A C 1
ATOM 813 O O . THR A 1 98 ? -11.268 -4.936 12.908 1.00 95.62 98 THR A O 1
ATOM 816 N N . ALA A 1 99 ? -9.257 -4.048 13.386 1.00 96.06 99 ALA A N 1
ATOM 817 C CA . ALA A 1 99 ? -8.788 -4.035 12.003 1.00 96.06 99 ALA A CA 1
ATOM 818 C C . ALA A 1 99 ? -8.021 -5.327 11.707 1.00 96.06 99 ALA A C 1
ATOM 820 O O . ALA A 1 99 ? -7.226 -5.762 12.536 1.00 96.06 99 ALA A O 1
ATOM 821 N N . CYS A 1 100 ? -8.226 -5.901 10.523 1.00 96.31 100 CYS A N 1
ATOM 822 C CA . CYS A 1 100 ? -7.488 -7.075 10.064 1.00 96.31 100 CYS A CA 1
ATOM 823 C C . CYS A 1 100 ? -6.779 -6.759 8.747 1.00 96.31 100 CYS A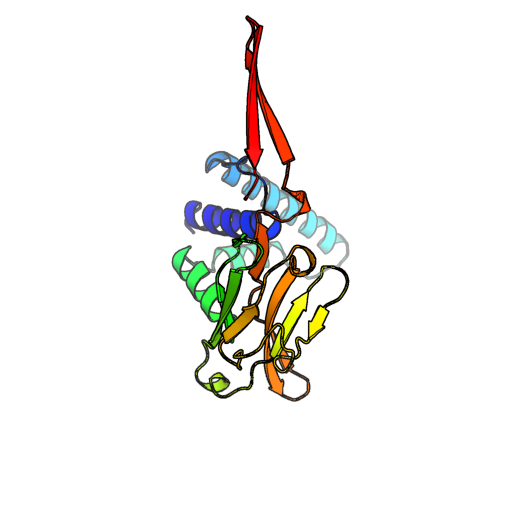 C 1
ATOM 825 O O . CYS A 1 100 ? -7.412 -6.257 7.809 1.00 96.31 100 CYS A O 1
ATOM 827 N N . PHE A 1 101 ? -5.486 -7.073 8.684 1.00 96.94 101 PHE A N 1
ATOM 828 C CA . PHE A 1 101 ? -4.690 -7.057 7.463 1.00 96.94 101 PHE A CA 1
ATOM 829 C C . PHE A 1 101 ? -4.161 -8.450 7.164 1.00 96.94 101 PHE A C 1
ATOM 831 O O . PHE A 1 101 ? -3.649 -9.117 8.052 1.00 96.94 101 PHE A O 1
ATOM 838 N N . GLU A 1 102 ? -4.256 -8.867 5.912 1.00 96.56 102 GLU A N 1
ATOM 839 C CA . GLU A 1 102 ? -3.820 -10.176 5.438 1.00 96.56 102 GLU A CA 1
ATOM 840 C C . GLU A 1 102 ? -2.625 -10.003 4.511 1.00 96.56 102 GLU A C 1
ATOM 842 O O . GLU A 1 102 ? -2.651 -9.144 3.629 1.00 96.56 102 GLU A O 1
ATOM 847 N N . ALA A 1 103 ? -1.580 -10.796 4.721 1.00 94.75 103 ALA A N 1
ATOM 848 C CA . ALA A 1 103 ? -0.378 -10.816 3.907 1.00 94.75 103 ALA A CA 1
ATOM 849 C C . ALA A 1 103 ? -0.403 -11.994 2.927 1.00 94.75 103 ALA A C 1
ATOM 851 O O . ALA A 1 103 ? -0.497 -13.155 3.322 1.00 94.75 103 ALA A O 1
ATOM 852 N N . GLU A 1 104 ? -0.235 -11.689 1.645 1.00 92.31 104 GLU A N 1
ATOM 853 C CA . GLU A 1 104 ? -0.172 -12.660 0.559 1.00 92.31 104 GLU A CA 1
ATOM 854 C C . GLU A 1 104 ? 1.225 -12.634 -0.067 1.00 92.31 104 GLU A C 1
ATOM 856 O O . GLU A 1 104 ? 1.660 -11.607 -0.598 1.00 92.31 104 GLU A O 1
ATOM 861 N N . ILE A 1 105 ? 1.940 -13.761 -0.003 1.00 90.75 105 ILE A N 1
ATOM 862 C CA . ILE A 1 105 ? 3.207 -13.949 -0.717 1.00 90.75 105 ILE A CA 1
ATOM 863 C C . ILE A 1 105 ? 2.908 -14.531 -2.093 1.00 90.75 105 ILE A C 1
ATOM 865 O O . ILE A 1 105 ? 2.212 -15.534 -2.217 1.00 90.75 105 ILE A O 1
ATOM 869 N N . THR A 1 106 ? 3.438 -13.891 -3.129 1.00 85.94 106 THR A N 1
ATOM 870 C CA . THR A 1 106 ? 3.117 -14.210 -4.529 1.00 85.94 106 THR A CA 1
ATOM 871 C C . THR A 1 106 ? 4.184 -15.056 -5.216 1.00 85.94 106 THR A C 1
ATOM 873 O O . THR A 1 106 ? 3.923 -15.618 -6.280 1.00 85.94 106 THR A O 1
ATOM 876 N N . LEU A 1 107 ? 5.384 -15.140 -4.636 1.00 82.69 107 LEU A N 1
ATOM 877 C CA . LEU A 1 107 ? 6.482 -15.959 -5.139 1.00 82.69 107 LEU A CA 1
ATOM 878 C C . LEU A 1 107 ? 6.557 -17.259 -4.339 1.00 82.69 107 LEU A C 1
ATOM 880 O O . LEU A 1 107 ? 6.752 -17.229 -3.128 1.00 82.69 107 LEU A O 1
ATOM 884 N N . GLU A 1 108 ? 6.434 -18.396 -5.024 1.00 82.88 108 GLU A N 1
ATOM 885 C CA . GLU A 1 108 ? 6.465 -19.725 -4.393 1.00 82.88 108 GLU A CA 1
ATOM 886 C C . GLU A 1 108 ? 7.760 -19.965 -3.602 1.00 82.88 108 GLU A C 1
ATOM 888 O O . GLU A 1 108 ? 7.721 -20.561 -2.533 1.00 82.88 108 GLU A O 1
ATOM 893 N N . GLU A 1 109 ? 8.894 -19.444 -4.082 1.00 83.44 109 GLU A N 1
ATOM 894 C CA . GLU A 1 109 ? 10.194 -19.544 -3.398 1.00 83.44 109 GLU A CA 1
ATOM 895 C C . GLU A 1 109 ? 10.245 -18.808 -2.049 1.00 83.44 109 GLU A C 1
ATOM 897 O O . GLU A 1 109 ? 11.077 -19.134 -1.206 1.00 83.44 109 GLU A O 1
ATOM 902 N N . ASP A 1 110 ? 9.359 -17.831 -1.840 1.00 86.56 110 ASP A N 1
ATOM 903 C CA . ASP A 1 110 ? 9.324 -16.995 -0.642 1.00 86.56 110 ASP A CA 1
ATOM 904 C C . ASP A 1 110 ? 8.183 -17.396 0.317 1.00 86.56 110 ASP A C 1
ATOM 906 O O . ASP A 1 110 ? 8.041 -16.789 1.378 1.00 86.56 110 ASP A O 1
ATOM 910 N N . VAL A 1 111 ? 7.342 -18.384 -0.030 1.00 87.38 111 VAL A N 1
ATOM 911 C CA . VAL A 1 111 ? 6.088 -18.690 0.695 1.00 87.38 111 VAL A CA 1
ATOM 912 C C . VAL A 1 111 ? 6.302 -19.130 2.144 1.00 87.38 111 VAL A C 1
ATOM 914 O O . VAL A 1 111 ? 5.423 -18.933 2.978 1.00 87.38 111 VAL A O 1
ATOM 917 N N . ASP A 1 112 ? 7.474 -19.672 2.460 1.00 88.50 112 ASP A N 1
ATOM 918 C CA . ASP A 1 112 ? 7.835 -20.121 3.808 1.00 88.50 112 ASP A CA 1
ATOM 919 C C . ASP A 1 112 ? 8.658 -19.075 4.579 1.00 88.50 112 ASP A C 1
ATOM 921 O O . ASP A 1 112 ? 9.084 -19.325 5.708 1.00 88.50 112 ASP A O 1
ATOM 925 N N . LEU A 1 113 ? 8.912 -17.898 3.989 1.00 90.31 113 LEU A N 1
ATOM 926 C CA . LEU A 1 113 ? 9.655 -16.844 4.671 1.00 90.31 113 LEU A CA 1
ATOM 927 C C . LEU A 1 113 ? 8.806 -16.194 5.772 1.00 90.31 113 LEU A C 1
ATOM 929 O O . LEU A 1 113 ? 7.626 -15.891 5.538 1.00 90.31 113 LEU A O 1
ATOM 933 N N . PRO A 1 114 ? 9.418 -15.915 6.941 1.00 91.75 114 PRO A N 1
ATOM 934 C CA . PRO A 1 114 ? 8.735 -15.249 8.034 1.00 91.75 114 PRO A CA 1
ATOM 935 C C . PRO A 1 114 ? 8.384 -13.816 7.647 1.00 91.75 114 PRO A C 1
ATOM 937 O O . PRO A 1 114 ? 9.150 -13.122 6.964 1.00 91.75 114 PRO A O 1
ATOM 940 N N . VAL A 1 115 ? 7.228 -13.363 8.119 1.00 94.69 115 VAL A N 1
ATOM 941 C CA . VAL A 1 115 ? 6.728 -12.012 7.868 1.00 94.69 115 VAL A CA 1
ATOM 942 C C . VAL A 1 115 ? 6.789 -11.202 9.150 1.00 94.69 115 VAL A C 1
ATOM 944 O O . VAL A 1 115 ? 6.285 -11.597 10.192 1.00 94.69 115 VAL A O 1
ATOM 947 N N . SER A 1 116 ? 7.362 -10.010 9.051 1.00 95.31 116 SER A N 1
ATOM 948 C CA . SER A 1 116 ? 7.298 -9.003 10.104 1.00 95.31 116 SER A CA 1
ATOM 949 C C . SER A 1 116 ? 6.367 -7.867 9.699 1.00 95.31 116 SER A C 1
ATOM 951 O O . SER A 1 116 ? 6.325 -7.451 8.538 1.00 95.31 116 SER A O 1
ATOM 953 N N . TRP A 1 117 ? 5.629 -7.338 10.668 1.00 97.19 117 TRP A N 1
ATOM 954 C CA . TRP A 1 117 ? 4.719 -6.221 10.455 1.00 97.19 117 TRP A CA 1
ATOM 955 C C . TRP A 1 117 ? 5.369 -4.907 10.869 1.00 97.19 117 TRP A C 1
ATOM 957 O O . TRP A 1 117 ? 6.101 -4.831 11.856 1.00 97.19 117 TRP A O 1
ATOM 967 N N . GLN A 1 118 ? 5.109 -3.851 10.107 1.00 96.56 118 GLN A N 1
ATOM 968 C CA . GLN A 1 118 ? 5.644 -2.520 10.357 1.00 96.56 118 GLN A CA 1
ATOM 969 C C . GLN A 1 118 ? 4.542 -1.470 10.280 1.00 96.56 118 GLN A C 1
ATOM 971 O O . GLN A 1 118 ? 3.674 -1.518 9.405 1.00 96.56 118 GLN A O 1
ATOM 976 N N . ARG A 1 119 ? 4.628 -0.490 11.178 1.00 94.81 119 ARG A N 1
ATOM 977 C CA . ARG A 1 119 ? 3.806 0.718 11.197 1.00 94.81 119 ARG A CA 1
ATOM 978 C C . ARG A 1 119 ? 4.665 1.914 10.817 1.00 94.81 119 ARG A C 1
ATOM 980 O O . ARG A 1 119 ? 5.750 2.104 11.359 1.00 94.81 119 ARG A O 1
ATOM 987 N N . ASP A 1 120 ? 4.177 2.714 9.889 1.00 93.00 120 ASP A N 1
ATOM 988 C CA . ASP A 1 120 ? 4.810 3.922 9.380 1.00 93.00 120 ASP A CA 1
ATOM 989 C C . ASP A 1 120 ? 3.918 5.122 9.721 1.00 93.00 120 ASP A C 1
ATOM 991 O O . ASP A 1 120 ? 2.859 5.328 9.119 1.00 93.00 120 ASP A O 1
ATOM 995 N N . ASP A 1 121 ? 4.367 5.887 10.718 1.00 86.25 121 ASP A N 1
ATOM 996 C CA . ASP A 1 121 ? 3.706 7.093 11.236 1.00 86.25 121 ASP A CA 1
ATOM 997 C C . ASP A 1 121 ? 4.079 8.348 10.412 1.00 86.25 121 ASP A C 1
ATOM 999 O O . ASP A 1 121 ? 3.858 9.479 10.839 1.00 86.25 121 ASP A O 1
ATOM 1003 N N . GLY A 1 122 ? 4.737 8.181 9.256 1.00 79.56 122 GLY A N 1
ATOM 1004 C CA . GLY A 1 122 ? 5.224 9.259 8.389 1.00 79.56 122 GLY A CA 1
ATOM 1005 C C . GLY A 1 122 ? 6.568 9.863 8.813 1.00 79.56 122 GLY A C 1
ATOM 1006 O O . GLY A 1 122 ? 7.344 10.279 7.956 1.00 79.56 122 GLY A O 1
ATOM 1007 N N . LEU A 1 123 ? 6.873 9.882 10.115 1.00 78.88 123 LEU A N 1
ATOM 1008 C CA . LEU A 1 123 ? 8.174 10.319 10.651 1.00 78.88 123 LEU A CA 1
ATOM 1009 C C . LEU A 1 123 ? 9.107 9.149 10.969 1.00 78.88 123 LEU A C 1
ATOM 1011 O O . LEU A 1 123 ? 10.324 9.264 10.838 1.00 78.88 123 LEU A O 1
ATOM 1015 N N . VAL A 1 124 ? 8.537 8.037 11.430 1.00 86.75 124 VAL A N 1
ATOM 1016 C CA . VAL A 1 124 ? 9.276 6.864 11.894 1.00 86.75 124 VAL A CA 1
ATOM 1017 C C . VAL A 1 124 ? 8.544 5.616 11.432 1.00 86.75 124 VAL A C 1
ATOM 1019 O O . VAL A 1 124 ? 7.323 5.516 11.554 1.00 86.75 124 VAL A O 1
ATOM 1022 N N . THR A 1 125 ? 9.311 4.650 10.936 1.00 91.25 125 THR A N 1
ATOM 1023 C CA . THR A 1 125 ? 8.839 3.279 10.743 1.00 91.25 125 THR A CA 1
ATOM 1024 C C . THR A 1 125 ? 9.235 2.448 11.958 1.00 91.25 125 THR A C 1
ATOM 1026 O O . THR A 1 125 ? 10.406 2.417 12.335 1.00 91.25 125 THR A O 1
ATOM 1029 N N . LYS A 1 126 ? 8.259 1.792 12.583 1.00 94.12 126 LYS A N 1
ATOM 1030 C CA . LYS A 1 126 ? 8.435 0.928 13.752 1.00 94.12 126 LYS A CA 1
ATOM 1031 C C . LYS A 1 126 ? 8.025 -0.491 13.398 1.00 94.12 126 LYS A C 1
ATOM 1033 O O . LYS A 1 126 ? 6.991 -0.701 12.764 1.00 94.12 126 LYS A O 1
ATOM 1038 N N . GLN A 1 127 ? 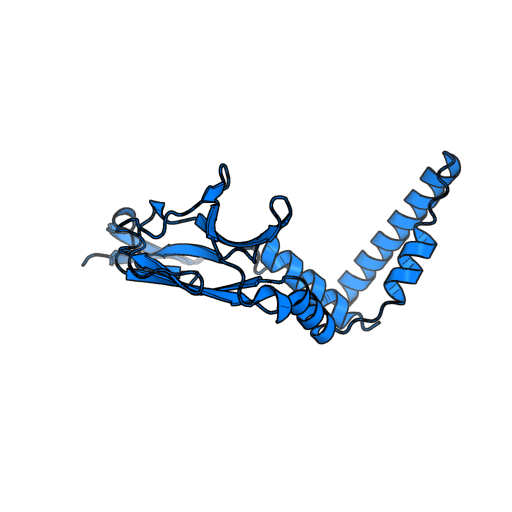8.817 -1.460 13.835 1.00 94.81 127 GLN A N 1
ATOM 1039 C CA . GLN A 1 127 ? 8.408 -2.856 13.800 1.00 94.81 127 GLN A CA 1
ATOM 1040 C C . GLN A 1 127 ? 7.334 -3.093 14.863 1.00 94.81 127 GLN A C 1
ATOM 1042 O O . GLN A 1 127 ? 7.453 -2.617 15.992 1.00 94.81 127 GLN A O 1
ATOM 1047 N N . ILE A 1 128 ? 6.274 -3.795 14.478 1.00 96.31 128 ILE A N 1
ATOM 1048 C CA . ILE A 1 128 ? 5.181 -4.169 15.367 1.00 96.31 128 ILE A CA 1
ATOM 1049 C C . ILE A 1 128 ? 5.582 -5.445 16.096 1.00 96.31 128 ILE A C 1
ATOM 1051 O O . ILE A 1 128 ? 6.013 -6.416 15.474 1.00 96.31 128 ILE A O 1
ATOM 1055 N N . ASN A 1 129 ? 5.428 -5.432 17.416 1.00 95.25 129 ASN A N 1
ATOM 1056 C CA . ASN A 1 129 ? 5.532 -6.633 18.224 1.00 95.25 129 ASN A CA 1
ATOM 1057 C C . ASN A 1 129 ? 4.154 -7.304 18.294 1.00 95.25 129 ASN A C 1
ATOM 1059 O O . ASN A 1 129 ? 3.263 -6.783 18.962 1.00 95.25 129 ASN A O 1
ATOM 1063 N N . ILE A 1 130 ? 3.976 -8.431 17.601 1.00 94.81 130 ILE A N 1
ATOM 1064 C CA . ILE A 1 130 ? 2.690 -9.149 17.548 1.00 94.81 130 ILE A CA 1
ATOM 1065 C C . ILE A 1 130 ? 2.302 -9.807 18.881 1.00 94.81 130 ILE A C 1
ATOM 1067 O O . ILE A 1 130 ? 1.141 -10.155 19.067 1.00 94.81 130 ILE A O 1
ATOM 1071 N N . ASP A 1 131 ? 3.248 -9.923 19.818 1.00 93.31 131 ASP A N 1
ATOM 1072 C CA . ASP A 1 131 ? 2.995 -10.455 21.160 1.00 93.31 131 ASP A CA 1
ATOM 1073 C C . ASP A 1 131 ? 2.316 -9.437 22.097 1.00 93.31 131 ASP A C 1
ATOM 1075 O O . ASP A 1 131 ? 1.908 -9.794 23.202 1.00 93.31 131 ASP A O 1
ATOM 1079 N N . ASP A 1 132 ? 2.210 -8.166 21.692 1.00 95.31 132 ASP A N 1
ATOM 1080 C CA . ASP A 1 132 ? 1.505 -7.137 22.462 1.00 95.31 132 ASP A CA 1
ATOM 1081 C C . ASP A 1 132 ? -0.009 -7.420 22.482 1.00 95.31 132 ASP A C 1
ATOM 1083 O O . ASP A 1 132 ? -0.588 -7.851 21.481 1.00 95.31 132 ASP A O 1
ATOM 1087 N N . ASP A 1 133 ? -0.683 -7.121 23.596 1.00 94.50 133 ASP A N 1
ATOM 1088 C CA . ASP A 1 133 ? -2.120 -7.380 23.779 1.00 94.50 133 ASP A CA 1
ATOM 1089 C C . ASP A 1 133 ? -2.968 -6.701 22.690 1.00 94.50 133 ASP A C 1
ATOM 1091 O O . ASP A 1 133 ? -4.014 -7.215 22.285 1.00 94.50 133 ASP A O 1
ATOM 1095 N N . LYS A 1 134 ? -2.485 -5.564 22.169 1.00 95.75 134 LYS A N 1
ATOM 1096 C CA . LYS A 1 134 ? -3.087 -4.827 21.049 1.00 95.75 134 LYS A CA 1
ATOM 1097 C C . LYS A 1 134 ? -3.178 -5.656 19.762 1.00 95.75 134 LYS A C 1
ATOM 1099 O O . LYS A 1 134 ? -4.111 -5.445 18.986 1.00 95.75 134 LYS A O 1
ATOM 1104 N N . TYR A 1 135 ? -2.233 -6.572 19.547 1.00 96.94 135 TYR A N 1
ATOM 1105 C CA . TYR A 1 135 ? -2.085 -7.363 18.323 1.00 96.94 135 TYR A CA 1
ATOM 1106 C C . TYR A 1 135 ? -2.285 -8.866 18.542 1.00 96.94 135 TYR A C 1
ATOM 1108 O O . TYR A 1 135 ? -1.938 -9.677 17.683 1.00 96.94 135 TYR A O 1
ATOM 1116 N N . LYS A 1 136 ? -2.850 -9.256 19.684 1.00 94.06 136 LYS A N 1
ATOM 1117 C CA . LYS A 1 136 ? -3.037 -10.656 20.057 1.00 94.06 136 LYS A CA 1
ATOM 1118 C C . LYS A 1 136 ? -3.769 -11.457 18.972 1.00 94.06 136 LYS A C 1
ATOM 1120 O O . LYS A 1 136 ? -4.782 -11.033 18.442 1.00 94.06 136 LYS A O 1
ATOM 1125 N N . GLY A 1 137 ? -3.277 -12.657 18.665 1.00 93.56 137 GLY A N 1
ATOM 1126 C CA . GLY A 1 137 ? -3.853 -13.497 17.607 1.00 93.56 137 GLY A CA 1
ATOM 1127 C C . GLY A 1 137 ? -3.397 -13.132 16.192 1.00 93.56 137 GLY A C 1
ATOM 1128 O O . GLY A 1 137 ? -3.860 -13.756 15.242 1.00 93.56 137 GLY A O 1
ATOM 1129 N N . SER A 1 138 ? -2.486 -12.165 16.055 1.00 96.88 138 SER A N 1
ATOM 1130 C CA . SER A 1 138 ? -1.741 -11.943 14.816 1.00 96.88 138 SER A CA 1
ATOM 1131 C C . SER A 1 138 ? -0.679 -13.019 14.595 1.00 96.88 138 SER A C 1
ATOM 1133 O O . SER A 1 138 ? -0.153 -13.597 15.547 1.00 96.88 138 SER A O 1
ATOM 1135 N N . ASP A 1 139 ? -0.326 -13.231 13.333 1.00 95.44 139 ASP A N 1
ATOM 1136 C CA . ASP A 1 139 ? 0.742 -14.112 12.876 1.00 95.44 139 ASP A CA 1
ATOM 1137 C C . ASP A 1 139 ? 1.406 -13.555 11.596 1.00 95.44 139 ASP A C 1
ATOM 1139 O O . ASP A 1 139 ? 1.202 -12.401 11.200 1.00 95.44 139 ASP A O 1
ATOM 1143 N N . ASP A 1 140 ? 2.221 -14.376 10.935 1.00 93.62 140 ASP A N 1
ATOM 1144 C CA . ASP A 1 140 ? 2.945 -14.020 9.708 1.00 93.62 140 ASP A CA 1
ATOM 1145 C C . ASP A 1 140 ? 2.020 -13.719 8.512 1.00 93.62 140 ASP A C 1
ATOM 1147 O O . ASP A 1 140 ? 2.425 -13.123 7.512 1.00 93.62 140 ASP A O 1
ATOM 1151 N N . ARG A 1 141 ? 0.763 -14.152 8.562 1.00 94.44 141 ARG A N 1
ATOM 1152 C CA . ARG A 1 141 ? -0.204 -14.008 7.471 1.00 94.44 141 ARG A CA 1
ATOM 1153 C C . ARG A 1 141 ? -1.315 -13.040 7.809 1.00 94.44 141 ARG A C 1
ATOM 1155 O O . ARG A 1 141 ? -1.931 -12.514 6.886 1.00 94.44 141 ARG A O 1
ATOM 1162 N N . GLN A 1 142 ? -1.540 -12.744 9.080 1.00 96.50 142 GLN A N 1
ATOM 1163 C CA . GLN A 1 142 ? -2.598 -11.849 9.503 1.00 96.50 142 GLN A CA 1
ATOM 1164 C C . GLN A 1 142 ? -2.154 -10.939 10.648 1.00 96.50 142 GLN A C 1
ATOM 1166 O O . GLN A 1 142 ? -1.739 -11.406 11.701 1.00 96.50 142 GLN A O 1
ATOM 1171 N N . LEU A 1 143 ? -2.318 -9.628 10.474 1.00 97.62 143 LEU A N 1
ATOM 1172 C CA . LEU A 1 143 ? -2.222 -8.651 11.554 1.00 97.62 143 LEU A CA 1
ATOM 1173 C C . LEU A 1 143 ? -3.621 -8.255 12.010 1.00 97.62 143 LEU A C 1
ATOM 1175 O O . LEU A 1 143 ? -4.409 -7.732 11.221 1.00 97.62 143 LEU A O 1
ATOM 1179 N N . GLN A 1 144 ? -3.902 -8.448 13.290 1.00 97.19 144 GLN A N 1
ATOM 1180 C CA . GLN A 1 144 ? -5.106 -7.973 13.955 1.00 97.19 144 GLN A CA 1
ATOM 1181 C C . GLN A 1 144 ? -4.747 -6.790 14.848 1.00 97.19 144 GLN A C 1
ATOM 1183 O O . GLN A 1 144 ? -3.770 -6.840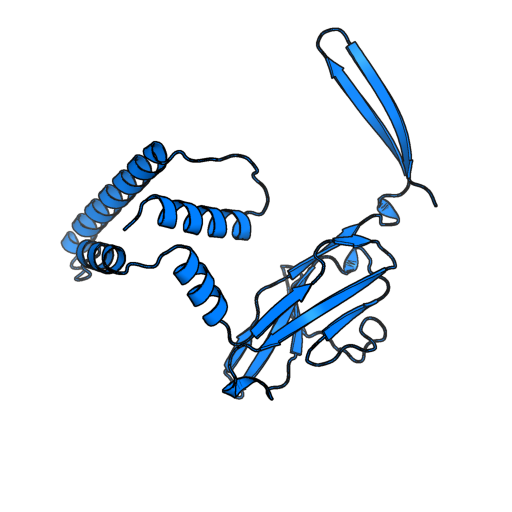 15.582 1.00 97.19 144 GLN A O 1
ATOM 1188 N N . ILE A 1 145 ? -5.518 -5.710 14.780 1.00 97.06 145 ILE A N 1
ATOM 1189 C CA . ILE A 1 145 ? -5.330 -4.511 15.602 1.00 97.06 145 ILE A CA 1
ATOM 1190 C C . ILE A 1 145 ? -6.608 -4.321 16.400 1.00 97.06 145 ILE A C 1
ATOM 1192 O O . ILE A 1 145 ? -7.611 -3.851 15.862 1.00 97.06 145 ILE A O 1
ATOM 1196 N N . HIS A 1 146 ? -6.597 -4.727 17.665 1.00 96.31 146 HIS A N 1
ATOM 1197 C CA . HIS A 1 146 ? -7.780 -4.689 18.516 1.00 96.31 146 HIS A CA 1
ATOM 1198 C C . HIS A 1 146 ? -8.063 -3.293 19.057 1.00 96.31 146 HIS A C 1
ATOM 1200 O O . HIS A 1 146 ? -7.148 -2.502 19.283 1.00 96.31 146 HIS A O 1
ATOM 1206 N N . ASN A 1 147 ? -9.340 -3.020 19.343 1.00 93.50 147 ASN A N 1
ATOM 1207 C CA . ASN A 1 147 ? -9.786 -1.774 19.964 1.00 93.50 147 ASN A CA 1
ATOM 1208 C C . ASN A 1 147 ? -9.201 -0.547 19.242 1.00 93.50 147 ASN A C 1
ATOM 1210 O O . ASN A 1 147 ? -8.461 0.237 19.839 1.00 93.50 147 ASN A O 1
ATOM 1214 N N . VAL A 1 148 ? -9.434 -0.459 17.929 1.00 94.31 148 VAL A N 1
ATOM 1215 C CA . VAL A 1 148 ? -8.875 0.590 17.065 1.00 94.31 148 VAL A CA 1
ATOM 1216 C C . VAL A 1 148 ? -9.204 1.973 17.633 1.00 94.31 148 VAL A C 1
ATOM 1218 O O . VAL A 1 148 ? -10.339 2.230 18.031 1.00 94.31 148 VAL A O 1
ATOM 1221 N N . CYS A 1 149 ? -8.228 2.875 17.666 1.00 92.19 149 CYS A N 1
ATOM 1222 C CA . CYS A 1 149 ? -8.395 4.265 18.088 1.00 92.19 149 CYS A CA 1
ATOM 1223 C C . CYS A 1 149 ? -7.574 5.209 17.201 1.00 92.19 149 CYS A C 1
ATOM 1225 O O . CYS A 1 149 ? -6.842 4.766 16.320 1.00 92.19 149 CYS A O 1
ATOM 1227 N N . LYS A 1 150 ? -7.690 6.525 17.424 1.00 89.50 150 LYS A N 1
ATOM 1228 C CA . LYS A 1 150 ? -7.036 7.545 16.587 1.00 89.50 150 LYS A CA 1
ATOM 1229 C C . LYS A 1 150 ? -5.510 7.395 16.514 1.00 89.50 150 LYS A C 1
ATOM 1231 O O . LYS A 1 150 ? -4.939 7.630 15.455 1.00 89.50 150 LYS A O 1
ATOM 1236 N N . ASP A 1 151 ? -4.876 6.920 17.584 1.00 90.81 151 ASP A N 1
ATOM 1237 C CA . ASP A 1 151 ? -3.425 6.680 17.645 1.00 90.81 151 ASP A CA 1
ATOM 1238 C C . ASP A 1 151 ? -2.947 5.521 16.748 1.00 90.81 151 ASP A C 1
ATOM 1240 O O . ASP A 1 151 ? -1.741 5.359 16.520 1.00 90.81 151 ASP A O 1
ATOM 1244 N N . ASP A 1 152 ? -3.881 4.712 16.240 1.00 92.94 152 ASP A N 1
ATOM 1245 C CA . ASP A 1 152 ? -3.627 3.651 15.263 1.00 92.94 152 ASP A CA 1
ATOM 1246 C C . ASP A 1 152 ? -3.703 4.159 13.810 1.00 92.94 152 ASP A C 1
ATOM 1248 O O . ASP A 1 152 ? -3.487 3.388 12.875 1.00 92.94 152 ASP A O 1
ATOM 1252 N N . GLU A 1 153 ? -4.016 5.439 13.577 1.00 93.56 153 GLU A N 1
ATOM 1253 C CA . GLU A 1 153 ? -4.025 6.013 12.230 1.00 93.56 153 GLU A CA 1
ATOM 1254 C C . GLU A 1 153 ? -2.605 6.103 11.660 1.00 93.56 153 GLU A C 1
ATOM 1256 O O . GLU A 1 153 ? -1.841 7.024 11.944 1.00 93.56 153 GLU A O 1
ATOM 1261 N N . ALA A 1 154 ? -2.248 5.129 10.828 1.00 94.38 154 ALA A N 1
ATOM 1262 C CA . ALA A 1 154 ? -0.924 5.026 10.235 1.00 94.38 154 ALA A CA 1
ATOM 1263 C C . ALA A 1 154 ? -0.943 4.187 8.952 1.00 94.38 154 ALA A C 1
ATOM 1265 O O . ALA A 1 154 ? -1.951 3.578 8.571 1.00 94.38 154 ALA A O 1
ATOM 1266 N N . ARG A 1 155 ? 0.207 4.132 8.272 1.00 95.00 155 ARG A N 1
ATOM 1267 C CA . ARG A 1 155 ? 0.427 3.210 7.156 1.00 95.00 155 ARG A CA 1
ATOM 1268 C C . ARG A 1 155 ? 1.045 1.913 7.671 1.00 95.00 155 ARG A C 1
ATOM 1270 O O . ARG A 1 155 ? 2.141 1.925 8.213 1.00 95.00 155 ARG A O 1
ATOM 1277 N N . TYR A 1 156 ? 0.397 0.788 7.419 1.00 96.00 156 TYR A N 1
ATOM 1278 C CA . TYR A 1 156 ? 0.872 -0.542 7.797 1.00 96.00 156 TYR A CA 1
ATOM 1279 C C . TYR A 1 156 ? 1.468 -1.262 6.590 1.00 96.00 156 TYR A C 1
ATOM 1281 O O . TYR A 1 156 ? 1.004 -1.060 5.466 1.00 96.00 156 TYR A O 1
ATOM 1289 N N . LYS A 1 157 ? 2.519 -2.057 6.806 1.00 95.31 157 LYS A N 1
ATOM 1290 C CA . LYS A 1 157 ? 3.235 -2.838 5.781 1.00 95.31 157 LYS A CA 1
ATOM 1291 C C . LYS A 1 157 ? 3.669 -4.185 6.368 1.00 95.31 157 LYS A C 1
ATOM 1293 O O . LYS A 1 157 ? 3.979 -4.261 7.554 1.00 95.31 157 LYS A O 1
ATOM 1298 N N . ALA A 1 158 ? 3.751 -5.206 5.526 1.00 95.44 158 ALA A N 1
ATOM 1299 C CA . ALA A 1 158 ? 4.409 -6.472 5.822 1.00 95.44 158 ALA A CA 1
ATOM 1300 C C . ALA A 1 158 ? 5.794 -6.512 5.164 1.00 95.44 158 ALA A C 1
ATOM 1302 O O . ALA A 1 158 ? 6.008 -5.923 4.098 1.00 95.44 158 ALA A O 1
ATOM 1303 N N . VAL A 1 159 ? 6.744 -7.193 5.795 1.00 93.88 159 VAL A N 1
ATOM 1304 C CA . VAL A 1 159 ? 8.127 -7.305 5.328 1.00 93.88 159 VAL A CA 1
ATOM 1305 C C . VAL A 1 159 ? 8.607 -8.738 5.489 1.00 93.88 159 VAL A C 1
ATOM 1307 O O . VAL A 1 159 ? 8.560 -9.279 6.591 1.00 93.88 159 VAL A O 1
ATOM 1310 N N . ILE A 1 160 ? 9.113 -9.313 4.401 1.00 93.06 160 ILE A N 1
ATOM 1311 C CA . ILE A 1 160 ? 9.840 -10.587 4.418 1.00 93.06 160 ILE A CA 1
ATOM 1312 C C . ILE A 1 160 ? 11.339 -10.336 4.302 1.00 93.06 160 ILE A C 1
ATOM 1314 O O . ILE A 1 160 ? 11.771 -9.400 3.620 1.00 93.06 160 ILE A O 1
ATOM 1318 N N . SER A 1 161 ? 12.128 -11.197 4.935 1.00 88.12 161 SER A N 1
ATOM 1319 C CA . SER A 1 161 ? 13.590 -11.166 4.878 1.00 88.12 161 SER A CA 1
ATOM 1320 C C . SER A 1 161 ? 14.095 -12.379 4.108 1.00 88.12 161 SER A C 1
ATOM 1322 O O . SER A 1 161 ? 14.020 -13.503 4.597 1.00 88.12 161 SER A O 1
ATOM 1324 N N . ARG A 1 162 ? 14.620 -12.161 2.897 1.00 80.94 162 ARG A N 1
ATOM 1325 C CA . ARG A 1 162 ? 15.181 -13.240 2.063 1.00 80.94 162 ARG A CA 1
ATOM 1326 C C . ARG A 1 162 ? 16.616 -13.588 2.471 1.00 80.94 162 ARG A C 1
ATOM 1328 O O . ARG A 1 162 ? 17.060 -14.723 2.338 1.00 80.94 162 ARG A O 1
ATOM 1335 N N . SER A 1 163 ? 17.351 -12.601 2.968 1.00 76.06 163 SER A N 1
ATOM 1336 C CA . SER A 1 163 ? 18.673 -12.754 3.575 1.00 76.06 163 SER A CA 1
ATOM 1337 C C . SER A 1 163 ? 18.886 -11.646 4.609 1.00 76.06 163 SER A C 1
ATOM 1339 O O . SER A 1 163 ? 18.060 -10.739 4.706 1.00 76.06 163 SER A O 1
ATOM 1341 N N . ALA A 1 164 ? 19.989 -11.701 5.365 1.00 69.31 164 ALA A N 1
ATOM 1342 C CA . ALA A 1 164 ? 20.294 -10.728 6.422 1.00 69.31 164 ALA A CA 1
ATOM 1343 C C . ALA A 1 164 ? 20.224 -9.257 5.956 1.00 69.31 164 ALA A C 1
ATOM 1345 O O . ALA A 1 164 ? 19.877 -8.386 6.748 1.00 69.31 164 ALA A O 1
ATOM 1346 N N . ASP A 1 165 ? 20.486 -9.002 4.670 1.00 73.25 165 ASP A N 1
ATOM 1347 C CA . ASP A 1 165 ? 20.554 -7.653 4.100 1.00 73.25 165 ASP A CA 1
ATOM 1348 C C . ASP A 1 165 ? 19.434 -7.353 3.087 1.00 73.25 165 ASP A C 1
ATOM 1350 O O . ASP A 1 165 ? 19.337 -6.232 2.582 1.00 73.25 165 ASP A O 1
ATOM 1354 N N . VAL A 1 166 ? 18.583 -8.334 2.758 1.00 80.81 166 VAL A N 1
ATOM 1355 C CA . VAL A 1 166 ? 17.555 -8.192 1.715 1.00 80.81 166 VAL A CA 1
ATOM 1356 C C . VAL A 1 166 ? 16.164 -8.332 2.318 1.00 80.81 166 VAL A C 1
ATOM 1358 O O . VAL A 1 166 ? 15.615 -9.430 2.435 1.00 80.81 166 VAL A O 1
ATOM 1361 N N . ASN A 1 167 ? 15.584 -7.177 2.643 1.00 87.19 167 ASN A N 1
ATOM 1362 C CA . ASN A 1 167 ? 14.199 -7.043 3.079 1.00 87.19 167 ASN A CA 1
ATOM 1363 C C . ASN A 1 167 ? 13.313 -6.594 1.917 1.00 87.19 167 ASN A C 1
ATOM 1365 O O . ASN A 1 167 ? 13.622 -5.622 1.224 1.00 87.19 167 ASN A O 1
ATOM 1369 N N . ILE A 1 168 ? 12.190 -7.283 1.724 1.00 87.69 168 ILE A N 1
ATOM 1370 C CA . ILE A 1 168 ? 11.203 -6.965 0.693 1.00 87.69 168 ILE A CA 1
ATOM 1371 C C . ILE A 1 168 ? 9.916 -6.535 1.387 1.00 87.69 168 ILE A C 1
ATOM 1373 O O . ILE A 1 168 ? 9.295 -7.310 2.110 1.00 87.69 168 ILE A O 1
ATOM 1377 N N . SER A 1 169 ? 9.511 -5.286 1.163 1.00 90.12 169 SER A N 1
ATOM 1378 C CA . SER A 1 169 ? 8.288 -4.731 1.746 1.00 90.12 169 SER A CA 1
ATOM 1379 C C . SER A 1 169 ? 7.085 -4.873 0.814 1.00 90.12 169 SER A C 1
ATOM 1381 O O . SER A 1 169 ? 7.186 -4.696 -0.406 1.00 90.12 169 SER A O 1
ATOM 1383 N N . SER A 1 170 ? 5.913 -5.081 1.403 1.00 90.88 170 SER A N 1
ATOM 1384 C CA . SER A 1 170 ? 4.623 -5.057 0.717 1.00 90.88 170 SER A CA 1
ATOM 1385 C C . SER A 1 170 ? 4.206 -3.645 0.293 1.00 90.88 170 SER A C 1
ATOM 1387 O O . SER A 1 170 ? 4.875 -2.644 0.582 1.00 90.88 170 SER A O 1
ATOM 1389 N N . ASN A 1 171 ? 3.054 -3.536 -0.378 1.00 89.44 171 ASN A N 1
ATOM 1390 C CA . ASN A 1 171 ? 2.304 -2.277 -0.420 1.00 89.44 171 ASN A CA 1
ATOM 1391 C C . ASN A 1 171 ? 1.956 -1.798 1.003 1.00 89.44 171 ASN A C 1
ATOM 1393 O O . ASN A 1 171 ? 2.024 -2.563 1.960 1.00 89.44 171 ASN A O 1
ATOM 1397 N N . GLY A 1 172 ? 1.588 -0.523 1.139 1.00 90.44 172 GLY A N 1
ATOM 1398 C CA . GLY A 1 172 ? 1.134 0.026 2.416 1.00 90.44 172 GLY A CA 1
ATOM 1399 C C . GLY A 1 172 ? -0.373 0.239 2.443 1.00 90.44 172 GLY A C 1
ATOM 1400 O O . GLY A 1 172 ? -0.894 0.894 1.541 1.00 90.44 172 GLY A O 1
ATOM 1401 N N . VAL A 1 173 ? -1.043 -0.243 3.487 1.00 91.25 173 VAL A N 1
ATOM 1402 C CA . VAL A 1 173 ? -2.465 0.014 3.761 1.00 91.25 173 VAL A CA 1
ATOM 1403 C C . VAL A 1 173 ? -2.551 1.116 4.808 1.00 91.25 173 VAL A C 1
ATOM 1405 O O . VAL A 1 173 ? -1.901 1.039 5.844 1.00 91.25 173 VAL A O 1
ATOM 1408 N N . TYR A 1 174 ? -3.301 2.177 4.517 1.00 91.69 174 TYR A N 1
ATOM 1409 C CA . TYR A 1 174 ? -3.483 3.292 5.445 1.00 91.69 174 TYR A CA 1
ATOM 1410 C C . TYR A 1 174 ? -4.771 3.082 6.243 1.00 91.69 174 TYR A C 1
ATOM 1412 O O . TYR A 1 174 ? -5.857 3.100 5.657 1.00 91.69 174 TYR A O 1
ATOM 1420 N N . LEU A 1 175 ? -4.642 2.855 7.551 1.00 93.44 175 LEU A N 1
ATOM 1421 C CA . LEU A 1 175 ? -5.770 2.660 8.459 1.00 93.44 175 LEU A CA 1
ATOM 1422 C C . LEU A 1 175 ? -6.322 4.017 8.889 1.00 93.44 175 LEU A C 1
ATOM 1424 O O . LEU A 1 175 ? -5.572 4.836 9.403 1.00 93.44 175 LEU A O 1
ATOM 1428 N N . ARG A 1 176 ? -7.626 4.241 8.718 1.00 91.69 176 ARG A N 1
ATOM 1429 C CA . ARG A 1 176 ? -8.341 5.421 9.221 1.00 91.69 176 ARG A CA 1
ATOM 1430 C C . ARG A 1 176 ? -9.423 5.003 10.222 1.00 91.69 176 ARG A C 1
ATOM 1432 O O . ARG A 1 176 ? -10.468 4.495 9.803 1.00 91.69 176 ARG A O 1
ATOM 1439 N N . PRO A 1 177 ? -9.191 5.211 11.524 1.00 90.75 177 PRO A N 1
ATOM 1440 C CA . PRO A 1 177 ? -10.208 5.087 12.560 1.00 90.75 177 PRO A CA 1
ATOM 1441 C C . PRO A 1 177 ? -11.367 6.065 12.320 1.00 90.75 177 PRO A C 1
ATOM 1443 O O . PRO A 1 177 ? -11.145 7.216 11.943 1.00 90.75 177 PRO A O 1
ATOM 1446 N N . MET A 1 178 ? -12.602 5.613 12.537 1.00 86.12 178 MET A N 1
ATOM 1447 C CA . MET A 1 178 ? -13.827 6.397 12.341 1.00 86.12 178 MET A CA 1
ATOM 1448 C C . MET A 1 178 ? -14.653 6.457 13.629 1.00 86.12 178 MET A C 1
ATOM 1450 O O . MET A 1 178 ? -14.845 5.426 14.274 1.00 86.12 178 MET A O 1
ATOM 1454 N N . GLY A 1 179 ? -15.224 7.622 13.950 1.00 73.19 179 GLY A N 1
ATOM 1455 C CA . GLY A 1 179 ? -16.154 7.763 15.075 1.00 73.19 179 GLY A CA 1
ATOM 1456 C C . GLY A 1 179 ? -15.450 7.672 16.426 1.00 73.19 179 GLY A C 1
ATOM 1457 O O . GLY A 1 179 ? -15.874 6.911 17.294 1.00 73.19 179 GLY A O 1
ATOM 1458 N N . GLY A 1 180 ? -14.333 8.391 16.575 1.00 63.88 180 GLY A N 1
ATOM 1459 C CA . GLY A 1 180 ? -13.618 8.478 17.850 1.00 63.88 180 GLY A CA 1
ATOM 1460 C C . GLY A 1 180 ? -14.411 9.244 18.914 1.00 63.88 180 GLY A C 1
ATOM 1461 O O . GLY A 1 180 ? -15.395 9.908 18.607 1.00 63.88 180 GLY A O 1
ATOM 1462 N N . GLU A 1 181 ? -13.960 9.193 20.171 1.00 62.56 181 GLU A N 1
ATOM 1463 C CA . GLU A 1 181 ? -14.477 10.060 21.250 1.00 62.56 181 GLU A CA 1
ATOM 1464 C C . GLU A 1 181 ? -14.470 11.546 20.847 1.00 62.56 181 GLU A C 1
ATOM 1466 O O . GLU A 1 181 ? -15.387 12.279 21.195 1.00 62.56 181 GLU A O 1
ATOM 1471 N N . GLU A 1 182 ? -13.479 11.975 20.060 1.00 59.34 182 GLU A N 1
ATOM 1472 C CA . GLU A 1 182 ? -13.360 13.345 19.539 1.00 59.34 182 GLU A CA 1
ATOM 1473 C C . GLU A 1 182 ? -14.448 13.715 18.518 1.00 59.34 182 GLU A C 1
ATOM 1475 O O . GLU A 1 182 ? -14.769 14.891 18.367 1.00 59.34 182 GLU A O 1
ATOM 1480 N N . ASP A 1 183 ? -15.037 12.721 17.846 1.00 63.34 183 ASP A N 1
ATOM 1481 C CA . ASP A 1 183 ? -16.144 12.908 16.902 1.00 63.34 183 ASP A CA 1
ATOM 1482 C C . ASP A 1 183 ? -17.516 12.859 17.606 1.00 63.34 183 ASP A C 1
ATOM 1484 O O . ASP A 1 183 ? -18.566 12.870 16.956 1.00 63.34 183 ASP A O 1
ATOM 1488 N N . LYS A 1 184 ? -17.538 12.760 18.942 1.00 64.88 184 LYS A N 1
ATOM 1489 C CA . LYS A 1 184 ? -18.775 12.847 19.720 1.00 64.88 184 LYS A CA 1
ATOM 1490 C C . LYS A 1 184 ? -19.150 14.308 19.899 1.00 64.88 184 LYS A C 1
ATOM 1492 O O . LYS A 1 184 ? -18.369 15.121 20.386 1.00 64.88 184 LYS A O 1
ATOM 1497 N N . GLY A 1 185 ? -20.387 14.638 19.557 1.00 71.44 185 GLY A N 1
ATOM 1498 C CA . GLY A 1 185 ? -20.880 15.999 19.696 1.00 71.44 185 GLY A CA 1
ATOM 1499 C C . GLY A 1 185 ? -22.098 16.285 18.838 1.00 71.44 185 GLY A C 1
ATOM 1500 O O . GLY A 1 185 ? -22.599 15.431 18.099 1.00 71.44 185 GLY A O 1
ATOM 1501 N N . GLU A 1 186 ? -22.585 17.514 18.959 1.00 84.38 186 GLU A N 1
ATOM 1502 C CA . GLU A 1 186 ? -23.658 18.031 18.122 1.00 84.38 186 GLU A CA 1
ATOM 1503 C C . GLU A 1 186 ? -23.072 18.596 16.823 1.00 84.38 186 GLU A C 1
ATOM 1505 O O . GLU A 1 186 ? -22.331 19.579 16.827 1.00 84.38 186 GLU A O 1
ATOM 1510 N N . TYR A 1 187 ? -23.435 18.000 15.692 1.00 84.19 187 TYR A N 1
ATOM 1511 C CA . TYR A 1 187 ? -23.051 18.472 14.367 1.00 84.19 187 TYR A CA 1
ATOM 1512 C C . TYR A 1 187 ? -24.198 19.243 13.740 1.00 84.19 187 TYR A C 1
ATOM 1514 O O . TYR A 1 187 ? -25.250 18.674 13.463 1.00 84.19 187 TYR A O 1
ATOM 1522 N N . THR A 1 188 ? -23.984 20.524 13.445 1.00 88.69 188 THR A N 1
ATOM 1523 C CA . THR A 1 188 ? -24.955 21.336 12.702 1.00 88.69 188 THR A CA 1
ATOM 1524 C C . THR A 1 188 ? -24.568 21.404 11.231 1.00 88.69 188 THR A C 1
ATOM 1526 O O . THR A 1 188 ? -23.580 22.038 10.865 1.00 88.69 188 THR A O 1
ATOM 1529 N N . CYS A 1 189 ? -25.364 20.784 10.362 1.00 87.06 189 CYS A N 1
ATOM 1530 C CA . CYS A 1 189 ? -25.218 20.935 8.919 1.00 87.06 189 CYS A CA 1
ATOM 1531 C C . CYS A 1 189 ? -26.074 22.108 8.440 1.00 87.06 189 CYS A C 1
ATOM 1533 O O . CYS A 1 189 ? -27.269 22.140 8.722 1.00 87.06 189 CYS A O 1
ATOM 1535 N N . THR A 1 190 ? -25.481 23.053 7.709 1.00 91.62 190 THR A N 1
ATOM 1536 C CA . THR A 1 190 ? -26.199 24.187 7.110 1.00 91.62 190 THR A CA 1
ATOM 1537 C C . THR A 1 190 ? -26.146 24.088 5.596 1.00 91.62 190 THR A C 1
ATOM 1539 O O . THR A 1 190 ? -25.065 24.036 5.017 1.00 91.62 190 THR A O 1
ATOM 1542 N N . VAL A 1 191 ? -27.311 24.099 4.954 1.00 84.38 191 VAL A N 1
ATOM 1543 C CA . VAL A 1 191 ? -27.453 24.169 3.498 1.00 84.38 191 VAL A CA 1
ATOM 1544 C C . VAL A 1 191 ? -27.937 25.569 3.139 1.00 84.38 191 VAL A C 1
ATOM 1546 O O . VAL A 1 191 ? -28.940 26.031 3.681 1.00 84.38 191 VAL A O 1
ATOM 1549 N N . SER A 1 192 ? -27.233 26.255 2.239 1.00 89.44 192 SER A N 1
ATOM 1550 C CA . SER A 1 192 ? -27.577 27.607 1.789 1.00 89.44 192 SER A CA 1
ATOM 1551 C C . SER A 1 192 ? -27.740 27.695 0.272 1.00 89.44 192 SER A C 1
ATOM 1553 O O . SER A 1 192 ? -27.083 26.989 -0.491 1.00 89.44 192 SER A O 1
ATOM 1555 N N . ASN A 1 193 ? -28.643 28.570 -0.165 1.00 89.19 193 ASN A N 1
ATOM 1556 C CA . ASN A 1 193 ? -28.847 28.960 -1.556 1.00 89.19 193 ASN A CA 1
ATOM 1557 C C . ASN A 1 193 ? -29.058 30.485 -1.658 1.00 89.19 193 ASN A C 1
ATOM 1559 O O . ASN A 1 193 ? -28.996 31.201 -0.660 1.00 89.19 193 ASN A O 1
ATOM 1563 N N . ALA A 1 194 ? -29.326 30.991 -2.867 1.00 84.06 194 ALA A N 1
ATOM 1564 C CA . ALA A 1 194 ? -29.515 32.424 -3.122 1.00 84.06 194 ALA A CA 1
ATOM 1565 C C . ALA A 1 194 ? -30.715 33.060 -2.384 1.00 84.06 194 ALA A C 1
ATOM 1567 O O . ALA A 1 194 ? -30.807 34.282 -2.321 1.00 84.06 194 ALA A O 1
ATOM 1568 N N . VAL A 1 195 ? -31.634 32.249 -1.848 1.00 86.81 195 VAL A N 1
ATOM 1569 C CA . VAL A 1 195 ? -32.857 32.693 -1.159 1.00 86.81 195 VAL A CA 1
ATOM 1570 C C . VAL A 1 195 ? -32.706 32.616 0.369 1.00 86.81 195 VAL A C 1
ATOM 1572 O O . VAL A 1 195 ? -33.430 33.300 1.087 1.00 86.81 195 VAL A O 1
ATOM 1575 N N . GLY A 1 196 ? -31.754 31.834 0.888 1.00 83.50 196 GLY A N 1
ATOM 1576 C CA . GLY A 1 196 ? -31.481 31.739 2.323 1.00 83.50 196 GLY A CA 1
ATOM 1577 C C . GLY A 1 196 ? -30.736 30.466 2.721 1.00 83.50 196 GLY A C 1
ATOM 1578 O O . GLY A 1 196 ? -30.229 29.731 1.874 1.00 83.50 196 GLY A O 1
ATOM 1579 N N . SER A 1 197 ? -30.671 30.192 4.025 1.00 88.25 197 SER A N 1
ATOM 1580 C CA . SER A 1 197 ? -30.057 28.982 4.577 1.00 88.25 197 SER A CA 1
ATOM 1581 C C . SER A 1 197 ? -30.970 28.261 5.566 1.00 88.25 197 SER A C 1
ATOM 1583 O O . SER A 1 197 ? -31.807 28.870 6.230 1.00 88.25 197 SER A O 1
ATOM 1585 N N . VAL A 1 198 ? -30.803 26.942 5.649 1.00 92.56 198 VA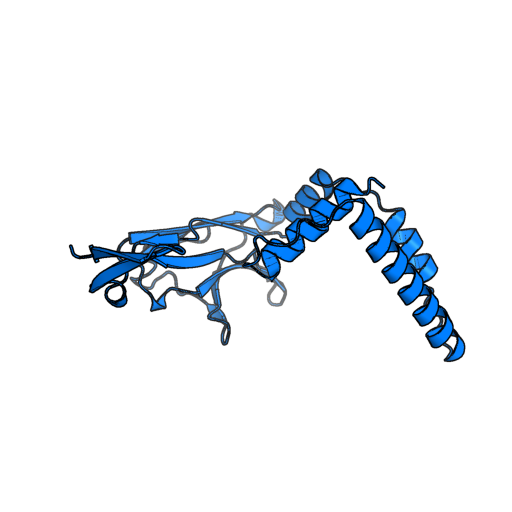L A N 1
ATOM 1586 C CA . VAL A 1 198 ? -31.469 26.063 6.614 1.00 92.56 198 VAL A CA 1
ATOM 1587 C C . VAL A 1 198 ? -30.411 25.195 7.279 1.00 92.56 198 VAL A C 1
ATOM 1589 O O . VAL A 1 198 ? -29.550 24.638 6.598 1.00 92.56 198 VAL A O 1
ATOM 1592 N N . SER A 1 199 ? -30.497 25.056 8.599 1.00 92.25 199 SER A N 1
ATOM 1593 C CA . SER A 1 199 ? -29.581 24.235 9.389 1.00 92.25 199 SER A CA 1
ATOM 1594 C C . SER A 1 199 ? -30.307 23.076 10.066 1.00 92.25 199 SER A C 1
ATOM 1596 O O . SER A 1 199 ? -31.471 23.203 10.449 1.00 92.25 199 SER A O 1
ATOM 1598 N N . LYS A 1 200 ? -29.617 21.946 10.230 1.00 93.38 200 LYS A N 1
ATOM 1599 C CA . LYS A 1 200 ? -30.087 20.785 10.989 1.00 93.38 200 LYS A CA 1
ATOM 1600 C C . LYS A 1 200 ? -28.964 20.226 11.855 1.00 93.38 200 LYS A C 1
ATOM 1602 O O . LYS A 1 200 ? -27.899 19.895 11.336 1.00 93.38 200 LYS A O 1
ATOM 1607 N N . SER A 1 201 ? -29.239 20.087 13.147 1.00 88.69 201 SER A N 1
ATOM 1608 C CA . SER A 1 201 ? -28.338 19.440 14.095 1.00 88.69 201 SER A CA 1
ATOM 1609 C C . SER A 1 201 ? -28.542 17.927 14.136 1.00 88.69 201 SER A C 1
ATOM 1611 O O . SER A 1 201 ? -29.674 17.439 14.070 1.00 88.69 201 SER A O 1
ATOM 1613 N N . VAL A 1 202 ? -27.448 17.187 14.273 1.00 85.75 202 VAL A N 1
ATOM 1614 C CA . VAL A 1 202 ? -27.409 15.746 14.521 1.00 85.75 202 VAL A CA 1
ATOM 1615 C C . VAL A 1 202 ? -26.458 15.505 15.683 1.00 85.75 202 VAL A C 1
ATOM 1617 O O . VAL A 1 202 ? -25.298 15.901 15.625 1.00 85.75 202 VAL A O 1
ATOM 1620 N N . ASN A 1 203 ? -26.943 14.842 16.728 1.00 81.00 203 ASN A N 1
ATOM 1621 C CA . ASN A 1 203 ? -26.086 14.374 17.809 1.00 81.00 203 ASN A CA 1
ATOM 1622 C C . ASN A 1 203 ? -25.507 13.017 17.434 1.00 81.00 203 ASN A C 1
ATOM 1624 O O . ASN A 1 203 ? -26.254 12.066 17.202 1.00 81.00 203 ASN A O 1
ATOM 1628 N N . LEU A 1 204 ? -24.183 12.932 17.392 1.00 72.81 204 LEU A N 1
ATOM 1629 C CA . LEU A 1 204 ? -23.478 11.661 17.320 1.00 72.81 204 LEU A CA 1
ATOM 1630 C C . LEU A 1 204 ? -23.121 11.264 18.759 1.00 72.81 204 LEU A C 1
ATOM 1632 O O . LEU A 1 204 ? -22.134 11.736 19.320 1.00 72.81 204 LEU A O 1
ATOM 1636 N N . GLY A 1 205 ? -23.996 10.464 19.383 1.00 62.19 205 GLY A N 1
ATOM 1637 C CA . GLY A 1 205 ? -23.864 9.998 20.764 1.00 62.19 205 GLY A CA 1
ATOM 1638 C C . GLY A 1 205 ? -24.573 8.659 21.000 1.00 62.19 205 GLY A C 1
ATOM 1639 O O . GLY A 1 205 ? -25.710 8.494 20.566 1.00 62.19 205 GLY A O 1
ATOM 1640 N N . SER A 1 206 ? -23.859 7.781 21.720 1.00 50.62 206 SER A N 1
ATOM 1641 C CA . SER A 1 206 ? -24.022 6.331 21.979 1.00 50.62 206 SER A CA 1
ATOM 1642 C C . SER A 1 206 ? -23.837 5.411 20.779 1.00 50.62 206 SER A C 1
ATOM 1644 O O . SER A 1 206 ? -24.816 5.215 20.027 1.00 50.62 206 SER A O 1
#

Organism: Magallana gigas (NCBI:txid29159)

InterPro domains:
  IPR007110 Immunoglobulin-like domain [PS50835] (89-203)
  IPR013098 Immunoglobulin I-set [PF07679] (89-164)
  IPR013783 Immunoglobulin-like fold [G3DSA:2.60.40.10] (84-205)
  IPR036179 Immunoglobulin-like domain superfamily [SSF48726] (90-167)
  IPR041249 DZIP3-like HEPN domain [PF18738] (5-42)

Sequence (206 aa):
MCVVDDIERIRHLRNESFAHADSAEISDDDFKEFWHEAKCMIQRCQQFTTSRGCKTDYIKMLVELERKHLTFNEYISCRKRSRAIYILGNTRVRCGETACFEAEITLEEDVDLPVSWQRDDGLVTKQINIDDDKYKGSDDRQLQIHNVCKDDEARYKAVISRSADVNISSNGVYLRPMGGEEDKGEYTCTVSNAVGSVSKSVNLGS

pLDDT: mean 81.19, std 13.45, range [45.53, 97.62]